Protein AF-A0A4Y2PT77-F1 (afdb_monomer_lite)

InterPro domains:
  IPR005312 Domain of unknown function DUF1759 [PF03564] (109-222)

Radius of gyration: 30.15 Å; chains: 1; bounding box: 64×57×82 Å

Structure (mmCIF, N/CA/C/O backbone):
data_AF-A0A4Y2PT77-F1
#
_entry.id   AF-A0A4Y2PT77-F1
#
loop_
_atom_site.group_PDB
_atom_site.id
_atom_site.type_symbol
_atom_site.label_atom_id
_atom_site.label_alt_id
_atom_site.label_comp_id
_atom_site.label_asym_id
_atom_site.label_entity_id
_atom_site.label_seq_id
_atom_site.pdbx_PDB_ins_code
_atom_site.Cartn_x
_atom_site.Cartn_y
_atom_site.Cartn_z
_atom_site.occupancy
_atom_site.B_iso_or_equiv
_atom_site.auth_seq_id
_atom_site.auth_comp_id
_atom_site.auth_asym_id
_atom_site.auth_atom_id
_atom_site.pdbx_PDB_model_num
ATOM 1 N N . MET A 1 1 ? 42.958 31.533 -15.254 1.00 40.47 1 MET A N 1
ATOM 2 C CA . MET A 1 1 ? 42.148 32.669 -15.756 1.00 40.47 1 MET A CA 1
ATOM 3 C C . MET A 1 1 ? 40.631 32.401 -15.734 1.00 40.47 1 MET A C 1
ATOM 5 O O . MET A 1 1 ? 39.887 33.263 -16.164 1.00 40.47 1 MET A O 1
ATOM 9 N N . LEU A 1 2 ? 40.158 31.254 -15.214 1.00 37.97 2 LEU A N 1
ATOM 10 C CA . LEU A 1 2 ? 38.723 30.945 -15.053 1.00 37.97 2 LEU A CA 1
ATOM 11 C C . LEU A 1 2 ? 38.211 31.204 -13.622 1.00 37.97 2 LEU A C 1
ATOM 13 O O . LEU A 1 2 ? 37.055 31.555 -13.440 1.00 37.97 2 LEU A O 1
ATOM 17 N N . GLU A 1 3 ? 39.080 31.120 -12.609 1.00 43.88 3 GLU A N 1
ATOM 18 C CA . GLU A 1 3 ? 38.699 31.380 -11.208 1.00 43.88 3 GLU A CA 1
ATOM 19 C C . GLU A 1 3 ? 38.489 32.867 -10.884 1.00 43.88 3 GLU A C 1
ATOM 21 O O . GLU A 1 3 ? 37.780 33.197 -9.941 1.00 43.88 3 GLU A O 1
ATOM 26 N N . VAL A 1 4 ? 39.072 33.775 -11.674 1.00 43.31 4 VAL A N 1
ATOM 27 C CA . VAL A 1 4 ? 38.961 35.229 -11.450 1.00 43.31 4 VAL A CA 1
ATOM 28 C C . VAL A 1 4 ? 37.619 35.779 -11.954 1.00 43.31 4 VAL A C 1
ATOM 30 O O . VAL A 1 4 ? 37.117 36.751 -11.403 1.00 43.31 4 VAL A O 1
ATOM 33 N N . PHE A 1 5 ? 36.989 35.116 -12.930 1.00 44.59 5 PHE A N 1
ATOM 34 C CA . PHE A 1 5 ? 35.703 35.542 -13.496 1.00 44.59 5 PHE A CA 1
ATOM 35 C C . PHE A 1 5 ? 34.491 35.207 -12.615 1.00 44.59 5 PHE A C 1
ATOM 37 O O . PHE A 1 5 ? 33.439 35.814 -12.768 1.00 44.59 5 PHE A O 1
ATOM 44 N N . LEU A 1 6 ? 34.644 34.296 -11.648 1.00 46.75 6 LEU A N 1
ATOM 45 C CA . LEU A 1 6 ? 33.607 33.947 -10.666 1.00 46.75 6 LEU A CA 1
ATOM 46 C C . LEU A 1 6 ? 33.436 34.997 -9.552 1.00 46.75 6 LEU A C 1
ATOM 48 O O . LEU A 1 6 ? 32.625 34.794 -8.652 1.00 46.75 6 LEU A O 1
ATOM 52 N N . LYS A 1 7 ? 34.215 36.087 -9.577 1.00 46.41 7 LYS A N 1
ATOM 53 C CA . LYS A 1 7 ? 34.248 37.101 -8.510 1.00 46.41 7 LYS A CA 1
ATOM 54 C C . LYS A 1 7 ? 33.757 38.486 -8.923 1.00 46.41 7 LYS A C 1
ATOM 56 O O . LYS A 1 7 ? 33.670 39.368 -8.077 1.00 46.41 7 LYS A O 1
ATOM 61 N N . THR A 1 8 ? 33.447 38.680 -10.195 1.00 37.72 8 THR A N 1
ATOM 62 C CA . THR A 1 8 ? 32.824 39.905 -10.693 1.00 37.72 8 THR A CA 1
ATOM 63 C C . THR A 1 8 ? 31.325 39.683 -10.756 1.00 37.72 8 THR A C 1
ATOM 65 O O . THR A 1 8 ? 30.837 38.996 -11.649 1.00 37.72 8 THR A O 1
ATOM 68 N N . GLU A 1 9 ? 30.622 40.248 -9.774 1.00 48.28 9 GLU A N 1
ATOM 69 C CA . GLU A 1 9 ? 29.193 40.556 -9.841 1.00 48.28 9 GLU A CA 1
ATOM 70 C C . GLU A 1 9 ? 28.954 41.451 -11.059 1.00 48.28 9 GLU A C 1
ATOM 72 O O . GLU A 1 9 ? 29.022 42.676 -10.990 1.00 48.28 9 GLU A O 1
ATOM 77 N N . VAL A 1 10 ? 28.746 40.822 -12.207 1.00 44.34 10 VAL A N 1
ATOM 78 C CA . VAL A 1 10 ? 28.088 41.450 -13.341 1.00 44.34 10 VAL A CA 1
ATOM 79 C C . VAL A 1 10 ? 26.852 40.609 -13.581 1.00 44.34 10 VAL A C 1
ATOM 81 O O . VAL A 1 10 ? 26.922 39.463 -14.031 1.00 44.34 10 VAL A O 1
ATOM 84 N N . ASP A 1 11 ? 25.737 41.185 -13.159 1.00 54.16 11 ASP A N 1
ATOM 85 C CA . ASP A 1 11 ? 24.371 40.727 -13.360 1.00 54.16 11 ASP A CA 1
ATOM 86 C C . ASP A 1 11 ? 23.992 40.837 -14.844 1.00 54.16 11 ASP A C 1
ATOM 88 O O . ASP A 1 11 ? 23.080 41.556 -15.225 1.00 54.16 11 ASP A O 1
ATOM 92 N N . ASP A 1 12 ? 24.739 40.164 -15.717 1.00 55.91 12 ASP A N 1
ATOM 93 C CA . ASP A 1 12 ? 24.397 40.073 -17.131 1.00 55.91 12 ASP A CA 1
ATOM 94 C C . ASP A 1 12 ? 23.718 38.726 -17.359 1.00 55.91 12 ASP A C 1
ATOM 96 O O . ASP A 1 12 ? 24.289 37.793 -17.929 1.00 55.91 12 ASP A O 1
ATOM 100 N N . SER A 1 13 ? 22.465 38.624 -16.907 1.00 57.03 13 SER A N 1
ATOM 101 C CA . SER A 1 13 ? 21.525 37.574 -17.330 1.00 57.03 13 SER A CA 1
ATOM 102 C C . SER A 1 13 ? 21.590 37.368 -18.856 1.00 57.03 13 SER A C 1
ATOM 104 O O . SER A 1 13 ? 21.635 36.236 -19.342 1.00 57.03 13 SER A O 1
ATOM 106 N N . ASP A 1 14 ? 21.778 38.461 -19.603 1.00 56.59 14 ASP A N 1
ATOM 107 C CA . ASP A 1 14 ? 21.983 38.484 -21.053 1.00 56.59 14 ASP A CA 1
ATOM 108 C C . ASP A 1 14 ? 23.256 37.751 -21.524 1.00 56.59 14 ASP A C 1
ATOM 110 O O . ASP A 1 14 ? 23.241 37.087 -22.565 1.00 56.59 14 ASP A O 1
ATOM 114 N N . LEU A 1 15 ? 24.353 37.790 -20.758 1.00 65.69 15 LEU A N 1
ATOM 115 C CA . LEU A 1 15 ? 25.583 37.051 -21.066 1.00 65.69 15 LEU A CA 1
ATOM 116 C C . LEU A 1 15 ? 25.378 35.542 -20.865 1.00 65.69 15 LEU A C 1
ATOM 118 O O . LEU A 1 15 ? 25.821 34.739 -21.689 1.00 65.69 15 LEU A O 1
ATOM 122 N N . TYR A 1 16 ? 24.650 35.142 -19.818 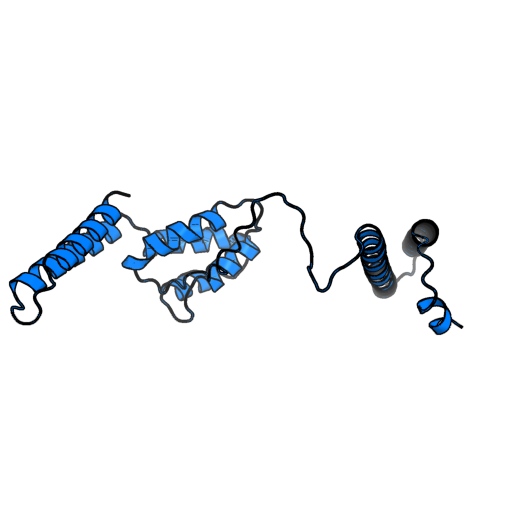1.00 66.50 16 TYR A N 1
ATOM 123 C CA . TYR A 1 16 ? 24.311 33.737 -19.562 1.00 66.50 16 TYR A CA 1
ATOM 124 C C . TYR A 1 16 ? 23.325 33.176 -20.594 1.00 66.50 16 TYR A C 1
ATOM 126 O O . TYR A 1 16 ? 23.499 32.046 -21.057 1.00 66.50 16 TYR A O 1
ATOM 134 N N . VAL A 1 17 ? 22.338 33.971 -21.012 1.00 67.00 17 VAL A N 1
ATOM 135 C CA . VAL A 1 17 ? 21.409 33.624 -22.099 1.00 67.00 17 VAL A CA 1
ATOM 136 C C . VAL A 1 17 ? 22.152 33.505 -23.434 1.00 67.00 17 VAL A C 1
ATOM 138 O O . VAL A 1 17 ? 21.938 32.543 -24.176 1.00 67.00 17 VAL A O 1
ATOM 141 N N . SER A 1 18 ? 23.090 34.414 -23.719 1.00 70.19 18 SER A N 1
ATOM 142 C CA . SER A 1 18 ? 23.955 34.341 -24.903 1.00 70.19 18 SER A CA 1
ATOM 143 C C . SER A 1 18 ? 24.813 33.070 -24.909 1.00 70.19 18 SER A C 1
ATOM 145 O O . SER A 1 18 ? 24.862 32.350 -25.910 1.00 70.19 18 SER A O 1
ATOM 147 N N . HIS A 1 19 ? 25.415 32.711 -23.770 1.00 73.00 19 HIS A N 1
ATOM 148 C CA . HIS A 1 19 ? 26.175 31.468 -23.638 1.00 73.00 19 HIS A CA 1
ATOM 149 C C . HIS A 1 19 ? 25.303 30.210 -23.766 1.00 73.00 19 HIS A C 1
ATOM 151 O O . HIS A 1 19 ? 25.759 29.237 -24.368 1.00 73.00 19 HIS A O 1
ATOM 157 N N . LEU A 1 20 ? 24.054 30.212 -23.281 1.00 72.88 20 LEU A N 1
ATOM 158 C CA . LEU A 1 20 ? 23.113 29.106 -23.519 1.00 72.88 20 LEU A CA 1
ATOM 159 C C . LEU A 1 20 ? 22.759 28.960 -24.996 1.00 72.88 20 LEU A C 1
ATOM 161 O O . LEU A 1 20 ? 22.728 27.842 -25.511 1.00 72.88 20 LEU A O 1
ATOM 165 N N . SER A 1 21 ? 22.521 30.074 -25.683 1.00 73.50 21 SER A N 1
ATOM 166 C CA . SER A 1 21 ? 22.247 30.077 -27.120 1.00 73.50 21 SER A CA 1
ATOM 167 C C . SER A 1 21 ? 23.432 29.500 -27.907 1.00 73.50 21 SER A C 1
ATOM 169 O O . SER A 1 21 ? 23.272 28.585 -28.712 1.00 73.50 21 SER A O 1
ATOM 171 N N . GLN A 1 22 ? 24.660 29.909 -27.578 1.00 76.56 22 GLN A N 1
ATOM 172 C CA . GLN A 1 22 ? 25.866 29.347 -28.196 1.00 76.56 22 GLN A CA 1
ATOM 173 C C . GLN A 1 22 ? 26.068 27.861 -27.863 1.00 76.56 22 GLN A C 1
ATOM 175 O O . GLN A 1 22 ? 26.462 27.081 -28.729 1.00 76.56 22 GLN A O 1
ATOM 180 N N . LEU A 1 23 ? 25.807 27.447 -26.621 1.00 76.56 23 LEU A N 1
ATOM 181 C CA . LEU A 1 23 ? 25.980 26.060 -26.186 1.00 76.56 23 LEU A CA 1
ATOM 182 C C . LEU A 1 23 ? 24.954 25.128 -26.849 1.00 76.56 23 LEU A C 1
ATOM 184 O O . LEU A 1 23 ? 25.311 24.036 -27.286 1.00 76.56 23 LEU A O 1
ATOM 188 N N . THR A 1 24 ? 23.704 25.571 -26.980 1.00 77.50 24 THR A N 1
ATOM 189 C CA . THR A 1 24 ? 22.642 24.834 -27.686 1.00 77.50 24 THR A CA 1
ATOM 190 C C . THR A 1 24 ? 22.907 24.758 -29.191 1.00 77.50 24 THR A C 1
ATOM 192 O O . THR A 1 24 ? 22.754 23.692 -29.790 1.00 77.50 24 THR A O 1
ATOM 195 N N . GLU A 1 25 ? 23.411 25.827 -29.811 1.00 84.81 25 GLU A N 1
ATOM 196 C CA . GLU A 1 25 ? 23.825 25.810 -31.219 1.00 84.81 25 GLU A CA 1
ATOM 197 C C . GLU A 1 25 ? 25.018 24.863 -31.464 1.00 84.81 25 GLU A C 1
ATOM 199 O O . GLU A 1 25 ? 25.087 24.164 -32.474 1.00 84.81 25 GLU A O 1
ATOM 204 N N . LYS A 1 26 ? 25.978 24.795 -30.535 1.00 81.56 26 LYS A N 1
ATOM 205 C CA . LYS A 1 26 ? 27.096 23.841 -30.625 1.00 81.56 26 LYS A CA 1
ATOM 206 C C . LYS A 1 26 ? 26.631 22.401 -30.406 1.00 81.56 26 LYS A C 1
ATOM 208 O O . LYS A 1 26 ? 27.102 21.517 -31.113 1.00 81.56 26 LYS A O 1
ATOM 213 N N . TYR A 1 27 ? 25.692 22.174 -29.489 1.00 80.81 27 TYR A N 1
ATOM 214 C CA . TYR A 1 27 ? 25.126 20.851 -29.225 1.00 80.81 27 TYR A CA 1
ATOM 215 C C . TYR A 1 27 ? 24.333 20.306 -30.414 1.00 80.81 27 TYR A C 1
ATOM 217 O O . TYR A 1 27 ? 24.548 19.171 -30.817 1.00 80.81 27 TYR A O 1
ATOM 225 N N . THR A 1 28 ? 23.499 21.132 -31.049 1.00 80.38 28 THR A N 1
ATOM 226 C CA . THR A 1 28 ? 22.760 20.735 -32.263 1.00 80.38 28 THR A CA 1
ATOM 227 C C . THR A 1 28 ? 23.694 20.380 -33.423 1.00 80.38 28 THR A C 1
ATOM 229 O O . THR A 1 28 ? 23.440 19.419 -34.145 1.00 80.38 28 THR A O 1
ATOM 232 N N . LYS A 1 29 ? 24.824 21.088 -33.572 1.00 84.75 29 LYS A N 1
ATOM 233 C CA . LYS A 1 29 ? 25.872 20.722 -34.542 1.00 84.75 29 LYS A CA 1
ATOM 234 C C . LYS A 1 29 ? 26.529 19.380 -34.209 1.00 84.75 29 LYS A C 1
ATOM 236 O O . LYS A 1 29 ? 26.795 18.608 -35.122 1.00 84.75 29 LYS A O 1
ATOM 241 N N . ILE A 1 30 ? 26.777 19.098 -32.930 1.00 82.69 30 ILE A N 1
ATOM 242 C CA . ILE A 1 30 ? 27.329 17.811 -32.481 1.00 82.69 30 ILE A CA 1
ATOM 243 C C . ILE A 1 30 ? 26.320 16.677 -32.706 1.00 82.69 30 ILE A C 1
ATOM 245 O O . ILE A 1 30 ? 26.707 15.649 -33.242 1.00 82.69 30 ILE A O 1
ATOM 249 N N . GLN A 1 31 ? 25.032 16.876 -32.402 1.00 79.25 31 GLN A N 1
ATOM 250 C CA . GLN A 1 31 ? 23.983 15.892 -32.702 1.00 79.25 31 GLN A CA 1
ATOM 251 C C . GLN A 1 31 ? 23.898 15.596 -34.201 1.00 79.25 31 GLN A C 1
ATOM 253 O O . GLN A 1 31 ? 23.846 14.438 -34.597 1.00 79.25 31 GLN A O 1
ATOM 258 N N . HIS A 1 32 ? 23.970 16.629 -35.045 1.00 86.19 32 HIS A N 1
ATOM 259 C CA . HIS A 1 32 ? 23.970 16.439 -36.492 1.00 86.19 32 HIS A CA 1
ATOM 260 C C . HIS A 1 32 ? 25.180 15.629 -36.983 1.00 86.19 32 HIS A C 1
ATOM 262 O O . HIS A 1 32 ? 25.022 14.739 -37.816 1.00 86.19 32 HIS A O 1
ATOM 268 N N . LEU A 1 33 ? 26.373 15.908 -36.447 1.00 83.69 33 LEU A N 1
ATOM 269 C CA . LEU A 1 33 ? 27.581 15.142 -36.759 1.00 83.69 33 LEU A CA 1
ATOM 270 C C . LEU A 1 33 ? 27.482 13.698 -36.254 1.00 83.69 33 LEU A C 1
ATOM 272 O O . LEU A 1 33 ? 27.883 12.795 -36.978 1.00 83.69 33 LEU A O 1
ATOM 276 N N . ASN A 1 34 ? 26.910 13.460 -35.071 1.00 80.75 34 ASN A N 1
ATOM 277 C CA . ASN A 1 34 ? 26.695 12.110 -34.544 1.00 80.75 34 ASN A CA 1
ATOM 278 C C . ASN A 1 34 ? 25.700 11.319 -35.406 1.00 80.75 34 ASN A C 1
ATOM 280 O O . ASN A 1 34 ? 25.962 10.163 -35.724 1.00 80.75 34 ASN A O 1
ATOM 284 N N . ASP A 1 35 ? 24.613 11.943 -35.869 1.00 81.50 35 ASP A N 1
ATOM 285 C CA . ASP A 1 35 ? 23.667 11.324 -36.808 1.00 81.50 35 ASP A CA 1
ATOM 286 C C . ASP A 1 35 ? 24.324 10.999 -38.158 1.00 81.50 35 ASP A C 1
ATOM 288 O O . ASP A 1 35 ? 24.015 9.984 -38.789 1.00 81.50 35 ASP A O 1
ATOM 292 N N . GLU A 1 36 ? 25.226 11.862 -38.630 1.00 83.81 36 GLU A N 1
ATOM 293 C CA . GLU A 1 36 ? 25.992 11.644 -39.857 1.00 83.81 36 GLU A CA 1
ATOM 294 C C . GLU A 1 36 ? 27.017 10.511 -39.684 1.00 83.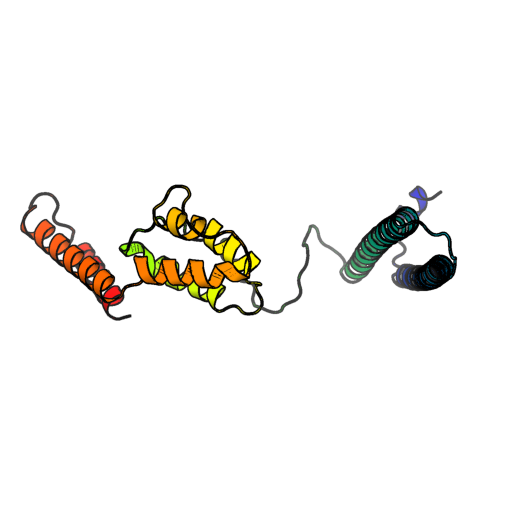81 36 GLU A C 1
ATOM 296 O O . GLU A 1 36 ? 27.108 9.630 -40.540 1.00 83.81 36 GLU A O 1
ATOM 301 N N . ILE A 1 37 ? 27.715 10.464 -38.546 1.00 80.88 37 ILE A N 1
ATOM 302 C CA . ILE A 1 37 ? 28.631 9.381 -38.165 1.00 80.88 37 ILE A CA 1
ATOM 303 C C . ILE A 1 37 ? 27.871 8.053 -38.064 1.00 80.88 37 ILE A C 1
ATOM 305 O O . ILE A 1 37 ? 28.306 7.063 -38.652 1.00 80.88 37 ILE A O 1
ATOM 309 N N . LEU A 1 38 ? 26.696 8.031 -37.430 1.00 76.31 38 LEU A N 1
ATOM 310 C CA . LEU A 1 38 ? 25.853 6.839 -37.313 1.00 76.31 38 LEU A CA 1
ATOM 311 C C . LEU A 1 38 ? 25.407 6.324 -38.693 1.00 76.31 38 LEU A C 1
ATOM 313 O O . LEU A 1 38 ? 25.479 5.124 -38.964 1.00 76.31 38 LEU A O 1
ATOM 317 N N . LYS A 1 39 ? 25.011 7.223 -39.605 1.00 79.31 39 LYS A N 1
ATOM 318 C CA . LYS A 1 39 ? 24.659 6.871 -40.995 1.00 79.31 39 LYS A CA 1
ATOM 319 C C . LYS A 1 39 ? 25.858 6.338 -41.781 1.00 79.31 39 LYS A C 1
ATOM 321 O O . LYS A 1 39 ? 25.711 5.387 -42.548 1.00 79.31 39 LYS A O 1
ATOM 326 N N . LEU A 1 40 ? 27.045 6.915 -41.587 1.00 78.44 40 LEU A N 1
ATOM 327 C CA . LEU A 1 40 ? 28.284 6.452 -42.221 1.00 78.44 40 LEU A CA 1
ATOM 328 C C . LEU A 1 40 ? 28.742 5.088 -41.683 1.00 78.44 40 LEU A C 1
ATOM 330 O O . LEU A 1 40 ? 29.281 4.289 -42.449 1.00 78.44 40 LEU A O 1
ATOM 334 N N . ILE A 1 41 ? 28.499 4.804 -40.400 1.00 69.25 41 ILE A N 1
ATOM 335 C CA . ILE A 1 41 ? 28.751 3.503 -39.764 1.00 69.25 41 ILE A CA 1
ATOM 336 C C . ILE A 1 41 ? 27.777 2.447 -40.306 1.00 69.25 41 ILE A C 1
ATOM 338 O O . ILE A 1 41 ? 28.203 1.361 -40.689 1.00 69.25 41 ILE A O 1
ATOM 342 N N . GLN A 1 42 ? 26.488 2.775 -40.434 1.00 64.94 42 GLN A N 1
ATOM 343 C CA . GLN A 1 42 ? 25.476 1.872 -41.003 1.00 64.94 42 GLN A CA 1
ATOM 344 C C . GLN A 1 42 ? 25.688 1.585 -42.500 1.00 64.94 42 GLN A C 1
ATOM 346 O O . GLN A 1 42 ? 25.319 0.517 -42.981 1.00 64.94 42 GLN A O 1
ATOM 351 N N . GLY A 1 43 ? 26.296 2.514 -43.245 1.00 65.88 43 GLY A N 1
ATOM 352 C CA . GLY A 1 43 ? 26.586 2.358 -44.674 1.00 65.88 43 GLY A CA 1
ATOM 353 C C . GLY A 1 43 ? 27.860 1.568 -45.007 1.00 65.88 43 GLY A C 1
ATOM 354 O O . GLY A 1 43 ? 28.133 1.336 -46.186 1.00 65.88 43 GLY A O 1
ATOM 355 N N . LYS A 1 44 ? 28.669 1.174 -44.013 1.00 65.94 44 LYS A N 1
ATOM 356 C CA . LYS A 1 44 ? 29.970 0.521 -44.225 1.00 65.94 44 LYS A CA 1
ATOM 357 C C . LYS A 1 44 ? 29.877 -0.977 -43.921 1.00 65.94 44 LYS A C 1
ATOM 359 O O . LYS A 1 44 ? 29.629 -1.380 -42.793 1.00 65.94 44 LYS A O 1
ATOM 364 N N . ASP A 1 45 ? 30.168 -1.807 -44.923 1.00 57.34 45 ASP A N 1
ATOM 365 C CA . ASP A 1 45 ? 29.974 -3.276 -44.956 1.00 57.34 45 ASP A CA 1
ATOM 366 C C . ASP A 1 45 ? 30.853 -4.099 -43.967 1.00 57.34 45 ASP A C 1
ATOM 368 O O . ASP A 1 45 ? 31.028 -5.305 -44.115 1.00 57.34 45 ASP A O 1
ATOM 372 N N . ARG A 1 46 ? 31.481 -3.457 -42.965 1.00 59.16 46 ARG A N 1
ATOM 373 C CA . ARG A 1 46 ? 32.381 -4.081 -41.970 1.00 59.16 46 ARG A CA 1
ATOM 374 C C . ARG A 1 46 ? 32.328 -3.422 -40.579 1.00 59.16 46 ARG A C 1
ATOM 376 O O . ARG A 1 46 ? 33.365 -3.301 -39.929 1.00 59.16 46 ARG A O 1
ATOM 383 N N . CYS A 1 47 ? 31.170 -2.970 -40.113 1.00 61.91 47 CYS A N 1
ATOM 384 C CA . CYS A 1 47 ? 31.036 -2.475 -38.737 1.00 61.91 47 CYS A CA 1
ATOM 385 C C . CYS A 1 47 ? 30.628 -3.615 -37.795 1.00 61.91 47 CYS A C 1
ATOM 387 O O . CYS A 1 47 ? 29.643 -4.306 -38.049 1.00 61.91 47 CYS A O 1
ATOM 389 N N . THR A 1 48 ? 31.405 -3.850 -36.729 1.00 67.38 48 THR A N 1
ATOM 390 C CA . THR A 1 48 ? 31.020 -4.833 -35.707 1.00 67.38 48 THR A CA 1
ATOM 391 C C . THR A 1 48 ? 30.018 -4.210 -34.740 1.00 67.38 48 THR A C 1
ATOM 393 O O . THR A 1 48 ? 30.074 -3.013 -34.473 1.00 67.38 48 THR A O 1
ATOM 396 N N . GLU A 1 49 ? 29.109 -5.014 -34.186 1.00 64.44 49 GLU A N 1
ATOM 397 C CA . GLU A 1 49 ? 28.104 -4.576 -33.198 1.00 64.44 49 GLU A CA 1
ATOM 398 C C . GLU A 1 49 ? 28.739 -3.802 -32.027 1.00 64.44 49 GLU A C 1
ATOM 400 O O . GLU A 1 49 ? 28.198 -2.811 -31.548 1.00 64.44 49 GLU A O 1
ATOM 405 N N . ARG A 1 50 ? 29.968 -4.173 -31.654 1.00 67.62 50 ARG A N 1
ATOM 406 C CA . ARG A 1 50 ? 30.769 -3.493 -30.632 1.00 67.62 50 ARG A CA 1
ATOM 407 C C . ARG A 1 50 ? 31.169 -2.060 -31.003 1.00 67.62 50 ARG A C 1
ATOM 409 O O . ARG A 1 50 ? 31.255 -1.219 -30.116 1.00 67.62 50 ARG A O 1
ATOM 416 N N . ASP A 1 51 ? 31.418 -1.774 -32.279 1.00 66.69 51 ASP A N 1
ATOM 417 C CA . ASP A 1 51 ? 31.797 -0.429 -32.732 1.00 66.69 51 ASP A CA 1
ATOM 418 C C . ASP A 1 51 ? 30.596 0.527 -32.681 1.00 66.69 51 ASP A C 1
ATOM 420 O O . ASP A 1 51 ? 30.751 1.695 -32.340 1.00 66.69 51 ASP A O 1
ATOM 424 N N . ILE A 1 52 ? 29.391 0.007 -32.942 1.00 69.19 52 ILE A N 1
ATOM 425 C CA . ILE A 1 52 ? 28.130 0.749 -32.818 1.00 69.19 52 ILE A CA 1
ATOM 426 C C . ILE A 1 52 ? 27.826 1.029 -31.341 1.00 69.19 52 ILE A C 1
ATOM 428 O O . ILE A 1 52 ? 27.528 2.166 -30.987 1.00 69.19 52 ILE A O 1
ATOM 432 N N . CYS A 1 53 ? 27.962 0.026 -30.467 1.00 73.88 53 CYS A N 1
ATOM 433 C CA . CYS A 1 53 ? 27.727 0.203 -29.032 1.00 73.88 53 CYS A CA 1
ATOM 434 C C . CYS A 1 53 ? 28.683 1.224 -28.396 1.00 73.88 53 CYS A C 1
ATOM 436 O O . CYS A 1 53 ? 28.236 2.061 -27.620 1.00 73.88 53 CYS A O 1
ATOM 438 N N . ASN A 1 54 ? 29.972 1.209 -28.756 1.00 76.50 54 ASN A N 1
ATOM 439 C CA . ASN A 1 54 ? 30.945 2.177 -28.232 1.00 76.50 54 ASN A CA 1
ATOM 440 C C . ASN A 1 54 ? 30.631 3.624 -28.663 1.00 76.50 54 ASN A C 1
ATOM 442 O O . ASN A 1 54 ? 30.866 4.560 -27.897 1.00 76.50 54 ASN A O 1
ATOM 446 N N . GLU A 1 55 ? 30.110 3.818 -29.878 1.00 72.38 55 GLU A N 1
ATOM 447 C CA . GLU A 1 55 ? 29.714 5.137 -30.393 1.00 72.38 55 GLU A CA 1
ATOM 448 C C . GLU A 1 55 ? 28.436 5.653 -29.708 1.00 72.38 55 GLU A C 1
ATOM 450 O O . GLU A 1 55 ? 28.350 6.832 -29.352 1.00 72.38 55 GLU A O 1
ATOM 455 N N . ILE A 1 56 ? 27.468 4.762 -29.458 1.00 74.00 56 ILE A N 1
ATOM 456 C CA . ILE A 1 56 ? 26.242 5.072 -28.706 1.00 74.00 56 ILE A CA 1
ATOM 457 C C . ILE A 1 56 ? 26.588 5.451 -27.261 1.00 74.00 56 ILE A C 1
ATOM 459 O O . ILE A 1 56 ? 26.193 6.518 -26.801 1.00 74.00 56 ILE A O 1
ATOM 463 N N . GLU A 1 57 ? 27.400 4.645 -26.575 1.00 79.38 57 GLU A N 1
ATOM 464 C CA . GLU A 1 57 ? 27.802 4.891 -25.183 1.00 79.38 57 GLU A CA 1
ATOM 465 C C . GLU A 1 57 ? 28.622 6.189 -25.044 1.00 79.38 57 GLU A C 1
ATOM 467 O O . GLU A 1 57 ? 28.469 6.956 -24.088 1.00 79.38 57 GLU A O 1
ATOM 472 N N . SER A 1 58 ? 29.458 6.493 -26.044 1.00 76.31 58 SER A N 1
ATOM 473 C CA . SER A 1 58 ? 30.162 7.776 -26.116 1.00 76.31 58 SER A CA 1
ATOM 474 C C . SER A 1 58 ? 29.183 8.940 -26.292 1.00 76.31 58 SER A C 1
ATOM 476 O O . SER A 1 58 ? 29.308 9.946 -25.594 1.00 76.31 58 SER A O 1
ATOM 478 N N . THR A 1 59 ? 28.186 8.798 -27.171 1.00 74.81 59 THR A N 1
ATOM 479 C CA . THR A 1 59 ? 27.146 9.811 -27.418 1.00 74.81 59 THR A CA 1
ATOM 480 C C . THR A 1 59 ? 26.327 10.101 -26.160 1.00 74.81 59 THR A C 1
ATOM 482 O O . THR A 1 59 ? 26.221 11.266 -25.766 1.00 74.81 59 THR A O 1
ATOM 485 N N . GLU A 1 60 ? 25.850 9.063 -25.472 1.00 77.00 60 GLU A N 1
ATOM 486 C CA . GLU A 1 60 ? 25.094 9.182 -24.218 1.00 77.00 60 GLU A CA 1
ATOM 487 C C . GLU A 1 60 ? 25.921 9.884 -23.125 1.00 77.00 60 GLU A C 1
ATOM 489 O O . GLU A 1 60 ? 25.440 10.800 -22.458 1.00 77.00 60 GLU A O 1
ATOM 494 N N . SER A 1 61 ? 27.221 9.572 -23.008 1.00 75.81 61 SER A N 1
ATOM 495 C CA . SER A 1 61 ? 28.097 10.209 -22.011 1.00 75.81 61 SER A CA 1
ATOM 496 C C . SER A 1 61 ? 28.247 11.726 -22.189 1.00 75.81 61 SER A C 1
ATOM 498 O O . SER A 1 61 ? 28.465 12.453 -21.208 1.00 75.81 61 SER A O 1
ATOM 500 N N . TYR A 1 62 ? 28.212 12.231 -23.426 1.00 75.44 62 TYR A N 1
ATOM 501 C CA . TYR A 1 62 ? 28.291 13.672 -23.691 1.00 75.44 62 TYR A CA 1
ATOM 502 C C . TYR A 1 62 ? 26.918 14.351 -23.616 1.00 75.44 62 TYR A C 1
ATOM 504 O O . TYR A 1 62 ? 26.851 15.500 -23.171 1.00 75.44 62 TYR A O 1
ATOM 512 N N . GLU A 1 63 ? 25.842 13.647 -23.970 1.00 78.31 63 GLU A N 1
ATOM 513 C CA . GLU A 1 63 ? 24.455 14.096 -23.808 1.00 78.31 63 GLU A CA 1
ATOM 514 C C . GLU A 1 63 ? 24.102 14.308 -22.329 1.00 78.31 63 GLU A C 1
ATOM 516 O O . GLU A 1 63 ? 23.657 15.396 -21.953 1.00 78.31 63 GLU A O 1
ATOM 521 N N . ASP A 1 64 ? 24.453 13.360 -21.459 1.00 79.75 64 ASP A N 1
ATOM 522 C CA . ASP A 1 64 ? 24.262 13.480 -20.009 1.00 79.75 64 ASP A CA 1
ATOM 523 C C . ASP A 1 64 ? 24.986 14.700 -19.428 1.00 79.75 64 ASP A C 1
ATOM 525 O O . ASP A 1 64 ? 24.444 15.454 -18.611 1.00 79.75 64 ASP A O 1
ATOM 529 N N . LYS A 1 65 ? 26.224 14.945 -19.876 1.00 77.31 65 LYS A N 1
ATOM 530 C CA . LYS A 1 65 ? 27.002 16.122 -19.461 1.00 77.31 65 LYS A CA 1
ATOM 531 C C . LYS A 1 65 ? 26.345 17.407 -19.956 1.00 77.31 65 LYS A C 1
ATOM 533 O O . LYS A 1 65 ? 26.298 18.382 -19.206 1.00 77.31 65 LYS A O 1
ATOM 538 N N . PHE A 1 66 ? 25.839 17.432 -21.187 1.00 77.88 66 PHE A N 1
ATOM 539 C CA . PHE A 1 66 ? 25.153 18.600 -21.733 1.00 77.88 66 PHE A CA 1
ATOM 540 C C . PHE A 1 66 ? 23.866 18.911 -20.964 1.00 77.88 66 PHE A C 1
ATOM 542 O O . PHE A 1 66 ? 23.683 20.056 -20.549 1.00 77.88 66 PHE A O 1
ATOM 549 N N . ILE A 1 67 ? 23.025 17.907 -20.698 1.00 77.31 67 ILE A N 1
ATOM 550 C CA . ILE A 1 67 ? 21.795 18.057 -19.910 1.00 77.31 67 ILE A CA 1
ATOM 551 C C . ILE A 1 67 ? 22.134 18.567 -18.507 1.00 77.31 67 ILE A C 1
ATOM 553 O O . ILE A 1 67 ? 21.576 19.570 -18.062 1.00 77.31 67 ILE A O 1
ATOM 557 N N . PHE A 1 68 ? 23.127 17.963 -17.848 1.00 78.38 68 PHE A N 1
ATOM 558 C CA . PHE A 1 68 ? 23.587 18.397 -16.531 1.00 78.38 68 PHE A CA 1
ATOM 559 C C . PHE A 1 68 ? 23.986 19.879 -16.505 1.00 78.38 68 PHE A C 1
ATOM 561 O O . PHE A 1 68 ? 23.566 20.632 -15.618 1.00 78.38 68 PHE A O 1
ATOM 568 N N . TRP A 1 69 ? 24.796 20.320 -17.471 1.00 71.06 69 TRP A N 1
ATOM 569 C CA . TRP A 1 69 ? 25.248 21.708 -17.530 1.00 71.06 69 TRP A CA 1
ATOM 570 C C . TRP A 1 69 ? 24.132 22.669 -17.941 1.00 71.06 69 TRP A C 1
ATOM 572 O O . TRP A 1 69 ? 24.036 23.737 -17.337 1.00 71.06 69 TRP A O 1
ATOM 582 N N . LYS A 1 70 ? 23.252 22.284 -18.873 1.00 76.56 70 LYS A N 1
ATOM 583 C CA . LYS A 1 70 ? 22.079 23.065 -19.289 1.00 76.56 70 LYS A CA 1
ATOM 584 C C . LYS A 1 70 ? 21.132 23.313 -18.113 1.00 76.56 70 LYS A C 1
ATOM 586 O O . LYS A 1 70 ? 20.877 24.468 -17.784 1.00 76.56 70 LYS A O 1
ATOM 591 N N . THR A 1 71 ? 20.727 22.265 -17.394 1.00 75.06 71 THR A N 1
ATOM 592 C CA . THR A 1 71 ? 19.861 22.378 -16.207 1.00 75.06 71 THR A CA 1
ATOM 593 C C . THR A 1 71 ? 20.522 23.197 -15.098 1.00 75.06 71 THR A C 1
ATOM 595 O O . THR A 1 71 ? 19.876 23.996 -14.416 1.00 75.06 71 THR A O 1
ATOM 598 N N . LYS A 1 72 ? 21.839 23.041 -14.902 1.00 74.88 72 LYS A N 1
ATOM 599 C CA . LYS A 1 72 ? 22.584 23.834 -13.918 1.00 74.88 72 LYS A CA 1
ATOM 600 C C . LYS A 1 72 ? 22.598 25.322 -14.277 1.00 74.88 72 LYS A C 1
ATOM 602 O O . LYS A 1 72 ? 22.489 26.131 -13.358 1.00 74.88 72 LYS A O 1
ATOM 607 N N . LEU A 1 73 ? 22.704 25.671 -15.561 1.00 67.12 73 LEU A N 1
ATOM 608 C CA . LEU A 1 73 ? 22.728 27.056 -16.041 1.00 67.12 73 LEU A CA 1
ATOM 609 C C . LEU A 1 73 ? 21.333 27.696 -16.057 1.00 67.12 73 LEU A C 1
ATOM 611 O O . LEU A 1 73 ? 21.185 28.817 -15.581 1.00 67.12 73 LEU A O 1
ATOM 615 N N . GLU A 1 74 ? 20.302 26.967 -16.487 1.00 72.88 74 GLU A N 1
ATOM 616 C CA . GLU A 1 74 ? 18.895 27.401 -16.421 1.00 72.88 74 GLU A CA 1
ATOM 617 C C . GLU A 1 74 ? 18.467 27.691 -14.973 1.00 72.88 74 GLU A C 1
ATOM 619 O O . GLU A 1 74 ? 17.798 28.688 -14.689 1.00 72.88 74 GLU A O 1
ATOM 624 N N . ARG A 1 75 ? 18.946 26.882 -14.018 1.00 69.81 75 ARG A N 1
ATOM 625 C CA . ARG A 1 75 ? 18.764 27.125 -12.580 1.00 69.81 75 ARG A CA 1
ATOM 626 C C . ARG A 1 75 ? 19.527 28.353 -12.071 1.00 69.81 75 ARG A C 1
ATOM 628 O O . ARG A 1 75 ? 19.076 28.972 -11.111 1.00 69.81 75 ARG A O 1
ATOM 635 N N . CYS A 1 76 ? 20.675 28.697 -12.656 1.00 63.81 76 CYS A N 1
ATOM 636 C CA . CYS A 1 76 ? 21.411 29.917 -12.305 1.00 63.81 76 CYS A CA 1
ATOM 637 C C . CYS A 1 76 ? 20.707 31.173 -12.833 1.00 63.81 76 CYS A C 1
ATOM 639 O O . CYS A 1 76 ? 20.586 32.138 -12.088 1.00 63.81 76 CYS A O 1
ATOM 641 N N . ILE A 1 77 ? 20.165 31.135 -14.053 1.00 65.50 77 ILE A N 1
ATOM 642 C CA . ILE A 1 77 ? 19.373 32.239 -14.623 1.00 65.50 77 ILE A CA 1
ATOM 643 C C . ILE A 1 77 ? 18.079 32.442 -13.822 1.00 65.50 77 ILE A C 1
ATOM 645 O O . ILE A 1 77 ? 17.756 33.559 -13.437 1.00 65.50 77 ILE A O 1
ATOM 649 N N . SER A 1 78 ? 17.408 31.350 -13.438 1.00 63.34 78 SER A N 1
ATOM 650 C CA . SER A 1 78 ? 16.209 31.397 -12.579 1.00 63.34 78 SER A CA 1
ATOM 651 C C . SER A 1 78 ? 16.481 31.941 -11.165 1.00 63.34 78 SER A C 1
ATOM 653 O O . SER A 1 78 ? 15.557 32.348 -10.463 1.00 63.34 78 SER A O 1
ATOM 655 N N . ARG A 1 79 ? 17.746 31.913 -10.720 1.00 56.47 79 ARG A N 1
ATOM 656 C CA . ARG A 1 79 ? 18.200 32.472 -9.437 1.00 56.47 79 ARG A CA 1
ATOM 657 C C . ARG A 1 79 ? 18.611 33.943 -9.532 1.00 56.47 79 ARG A C 1
ATOM 659 O O . ARG A 1 79 ? 18.540 34.614 -8.512 1.00 56.47 79 ARG A O 1
ATOM 666 N N . ALA A 1 80 ? 19.023 34.432 -10.703 1.00 53.28 80 ALA A N 1
ATOM 667 C CA . ALA A 1 80 ? 19.373 35.840 -10.911 1.00 53.28 80 ALA A CA 1
ATOM 668 C C . ALA A 1 80 ? 18.131 36.757 -10.894 1.00 53.28 80 ALA A C 1
ATOM 670 O O . ALA A 1 80 ? 18.195 37.859 -10.368 1.00 53.28 80 ALA A O 1
ATOM 671 N N . ASP A 1 81 ? 16.972 36.261 -11.343 1.00 52.38 81 ASP A N 1
ATOM 672 C CA . ASP A 1 81 ? 15.696 37.007 -11.344 1.00 52.38 81 ASP A CA 1
ATOM 673 C C . ASP A 1 81 ? 15.020 37.099 -9.952 1.00 52.38 81 ASP A C 1
ATOM 675 O O . ASP A 1 81 ? 14.016 37.780 -9.769 1.00 52.38 81 ASP A O 1
ATOM 679 N N . ASN A 1 82 ? 15.565 36.421 -8.932 1.00 48.66 82 ASN A N 1
ATOM 680 C CA . ASN A 1 82 ? 15.055 36.451 -7.558 1.00 48.66 82 ASN A CA 1
ATOM 681 C C . ASN A 1 82 ? 16.195 36.718 -6.566 1.00 48.66 82 ASN A C 1
ATOM 683 O O . ASN A 1 82 ? 16.763 35.799 -5.969 1.00 48.66 82 ASN A O 1
ATOM 687 N N . GLY A 1 83 ? 16.522 37.996 -6.381 1.00 44.88 83 GLY A N 1
ATOM 688 C CA . GLY A 1 83 ? 17.467 38.442 -5.364 1.00 44.88 83 GLY A CA 1
ATOM 689 C C . GLY A 1 83 ? 16.997 38.140 -3.933 1.00 44.88 83 GLY A C 1
ATOM 690 O O . GLY A 1 83 ? 15.969 38.645 -3.496 1.00 44.88 83 GLY A O 1
ATOM 691 N N . ILE A 1 84 ? 17.845 37.392 -3.213 1.00 43.50 84 ILE A N 1
ATOM 692 C CA . ILE A 1 84 ? 18.034 37.368 -1.747 1.00 43.50 84 ILE A CA 1
ATOM 693 C C . ILE A 1 84 ? 16.881 36.738 -0.926 1.00 43.50 84 ILE A C 1
ATOM 695 O O . ILE A 1 84 ? 15.961 37.413 -0.488 1.00 43.50 84 ILE A O 1
ATOM 699 N N . ASP A 1 85 ? 16.937 35.429 -0.642 1.00 38.00 85 ASP A N 1
ATOM 700 C CA . ASP A 1 85 ? 17.673 34.915 0.526 1.00 38.00 85 ASP A CA 1
ATOM 701 C C . ASP A 1 85 ? 17.638 33.376 0.647 1.00 38.00 85 ASP A C 1
ATOM 703 O O . ASP A 1 85 ? 16.631 32.703 0.448 1.00 38.00 85 ASP A O 1
ATOM 707 N N . THR A 1 86 ? 18.817 32.856 0.977 1.00 41.84 86 THR A N 1
ATOM 708 C CA . THR A 1 86 ? 19.187 31.568 1.585 1.00 41.84 86 THR A CA 1
ATOM 709 C C . THR A 1 86 ? 18.275 30.318 1.496 1.00 41.84 86 THR A C 1
ATOM 711 O O . THR A 1 86 ? 17.276 30.136 2.181 1.00 41.84 86 THR A O 1
ATOM 714 N N . HIS A 1 87 ? 18.853 29.337 0.789 1.00 40.12 87 HIS A N 1
ATOM 715 C CA . HIS A 1 87 ? 18.806 27.883 0.992 1.00 40.12 87 HIS A CA 1
ATOM 716 C C . HIS A 1 87 ? 17.615 27.037 0.490 1.00 40.12 87 HIS A C 1
ATOM 718 O O . HIS A 1 87 ? 16.667 26.713 1.194 1.00 40.12 87 HIS A O 1
ATOM 724 N N . SER A 1 88 ? 17.879 26.480 -0.702 1.00 45.22 88 SER A N 1
ATOM 725 C CA . SER A 1 88 ? 17.644 25.087 -1.118 1.00 45.22 88 SER A CA 1
ATOM 726 C C . SER A 1 88 ? 16.202 24.598 -1.269 1.00 45.22 88 SER A C 1
ATOM 728 O O . SER A 1 88 ? 15.600 24.089 -0.329 1.00 45.22 88 SER A O 1
ATOM 730 N N . VAL A 1 89 ? 15.731 24.554 -2.521 1.00 36.00 89 VAL A N 1
ATOM 731 C CA . VAL A 1 89 ? 14.638 23.669 -2.946 1.00 36.00 89 VAL A CA 1
ATOM 732 C C . VAL A 1 89 ? 14.989 23.036 -4.299 1.00 36.00 89 VAL A C 1
ATOM 734 O O . VAL A 1 89 ? 15.297 23.743 -5.258 1.00 36.00 89 VAL A O 1
ATOM 737 N N . SER A 1 90 ? 14.961 21.701 -4.358 1.00 39.66 90 SER A N 1
ATOM 738 C CA . SER A 1 90 ? 14.715 20.963 -5.600 1.00 39.66 90 SER A CA 1
ATOM 739 C C . SER A 1 90 ? 13.231 21.076 -5.947 1.00 39.66 90 SER A C 1
ATOM 741 O O . SER A 1 90 ? 12.388 20.776 -5.108 1.00 39.66 90 SER A O 1
ATOM 743 N N . GLU A 1 91 ? 12.969 21.524 -7.173 1.00 40.59 91 GLU A N 1
ATOM 744 C CA . GLU A 1 91 ? 12.017 20.946 -8.132 1.00 40.59 91 GLU A CA 1
ATOM 745 C C . GLU A 1 91 ? 10.603 20.577 -7.640 1.00 40.59 91 GLU A C 1
ATOM 747 O O . GLU A 1 91 ? 10.393 19.596 -6.932 1.00 40.59 91 GLU A O 1
ATOM 752 N N . SER A 1 92 ? 9.592 21.321 -8.103 1.00 38.84 92 SER A N 1
ATOM 753 C CA . SER A 1 92 ? 8.569 20.792 -9.028 1.00 38.84 92 SER A CA 1
ATOM 754 C C . SER A 1 92 ? 7.406 21.770 -9.229 1.00 38.84 92 SER A C 1
ATOM 756 O O . SER A 1 92 ? 6.863 22.378 -8.308 1.00 38.84 92 SER A O 1
ATOM 758 N N . ILE A 1 93 ? 7.023 21.873 -10.497 1.00 45.94 93 ILE A N 1
ATOM 759 C CA . ILE A 1 93 ? 5.755 22.374 -11.010 1.00 45.94 93 ILE A CA 1
ATOM 760 C C . ILE A 1 93 ? 4.592 21.648 -10.317 1.00 45.94 93 ILE A C 1
ATOM 762 O O . ILE A 1 93 ? 4.462 20.432 -10.401 1.00 45.94 93 ILE A O 1
ATOM 766 N N . SER A 1 94 ? 3.730 22.400 -9.640 1.00 39.41 94 SER A N 1
ATOM 767 C CA . SER A 1 94 ? 2.264 22.305 -9.696 1.00 39.41 94 SER A CA 1
ATOM 768 C C . SER A 1 94 ? 1.695 23.195 -8.596 1.00 39.41 94 SER A C 1
ATOM 770 O O . SER A 1 94 ? 1.994 23.029 -7.416 1.00 39.41 94 SER A O 1
ATOM 772 N N . ASN A 1 95 ? 0.839 24.146 -8.970 1.00 41.06 95 ASN A N 1
ATOM 773 C CA . ASN A 1 95 ? 0.034 24.907 -8.018 1.00 41.06 95 ASN A CA 1
ATOM 774 C C . ASN A 1 95 ? -1.073 24.003 -7.437 1.00 41.06 95 ASN A C 1
ATOM 776 O O . ASN A 1 95 ? -2.261 24.234 -7.637 1.00 41.06 95 ASN A O 1
ATOM 780 N N . LYS A 1 96 ? -0.686 22.947 -6.717 1.00 44.09 96 LYS A N 1
ATOM 781 C CA . LYS A 1 96 ? -1.502 22.323 -5.678 1.00 44.09 96 LYS A CA 1
ATOM 782 C C . LYS A 1 96 ? -1.075 22.987 -4.379 1.00 44.09 96 LYS A C 1
ATOM 784 O O . LYS A 1 96 ? 0.111 23.169 -4.126 1.00 44.09 96 LYS A O 1
ATOM 789 N N . ARG A 1 97 ? -2.033 23.412 -3.557 1.00 40.72 97 ARG A N 1
ATOM 790 C CA . ARG A 1 97 ? -1.740 23.913 -2.210 1.00 40.72 97 ARG A CA 1
ATOM 791 C C . ARG A 1 97 ? -1.036 22.788 -1.449 1.00 40.72 97 ARG A C 1
ATOM 793 O O . ARG A 1 97 ? -1.691 21.872 -0.961 1.00 40.72 97 ARG A O 1
ATOM 800 N N . ASN A 1 98 ? 0.293 22.839 -1.410 1.00 33.72 98 ASN A N 1
ATOM 801 C CA . ASN A 1 98 ? 1.141 21.857 -0.754 1.00 33.72 98 ASN A CA 1
ATOM 802 C C . ASN A 1 98 ? 1.035 22.063 0.754 1.00 33.72 98 ASN A C 1
ATOM 804 O O . ASN A 1 98 ? 1.898 22.664 1.391 1.00 33.72 98 ASN A O 1
ATOM 808 N N . PHE A 1 99 ? -0.035 21.535 1.341 1.00 41.12 99 PHE A N 1
ATOM 809 C CA . PHE A 1 99 ? 0.053 21.083 2.715 1.00 41.12 99 PHE A CA 1
ATOM 810 C C . PHE A 1 99 ? 1.184 20.051 2.737 1.00 41.12 99 PHE A C 1
ATOM 812 O O . PHE A 1 99 ? 1.093 19.011 2.088 1.00 41.12 99 PHE A O 1
ATOM 819 N N . LYS A 1 100 ? 2.286 20.344 3.433 1.00 39.72 100 LYS A N 1
ATOM 820 C CA . LYS A 1 100 ? 3.260 19.311 3.790 1.00 39.72 100 LYS A CA 1
ATOM 821 C C . LYS A 1 100 ? 2.584 18.425 4.829 1.00 39.72 100 LYS A C 1
ATOM 823 O O . LYS A 1 100 ? 2.746 18.633 6.028 1.00 39.72 100 LYS A O 1
ATOM 828 N N . LEU A 1 101 ? 1.762 17.486 4.360 1.00 44.03 101 LEU A N 1
ATOM 829 C CA . LEU A 1 101 ? 1.343 16.375 5.196 1.00 44.03 101 LEU A CA 1
ATOM 830 C C . LEU A 1 101 ? 2.623 15.633 5.620 1.00 44.03 101 LEU A C 1
ATOM 832 O O . LEU A 1 101 ? 3.562 15.543 4.818 1.00 44.03 101 LEU A O 1
ATOM 836 N N . PRO A 1 102 ? 2.694 15.114 6.858 1.00 41.84 102 PRO A N 1
ATOM 837 C CA . PRO A 1 102 ? 3.710 14.132 7.214 1.00 41.84 102 PRO A CA 1
ATOM 838 C C . PRO A 1 102 ? 3.780 13.090 6.096 1.00 41.84 102 PRO A C 1
ATOM 840 O O . PRO A 1 102 ? 2.726 12.700 5.586 1.00 41.84 102 PRO A O 1
ATOM 843 N N . LYS A 1 103 ? 4.989 12.682 5.676 1.00 44.53 103 LYS A N 1
ATOM 844 C CA . LYS A 1 103 ? 5.150 11.591 4.702 1.00 44.53 103 LYS A CA 1
ATOM 845 C C . LYS A 1 103 ? 4.237 10.455 5.153 1.00 44.53 103 LYS A C 1
ATOM 847 O O . LYS A 1 103 ? 4.446 9.920 6.237 1.00 44.53 103 LYS A O 1
ATOM 852 N N . ILE A 1 104 ? 3.201 10.162 4.368 1.00 54.59 104 ILE A N 1
ATOM 853 C CA . ILE A 1 104 ? 2.288 9.064 4.659 1.00 54.59 104 ILE A CA 1
ATOM 854 C C . ILE A 1 104 ? 3.142 7.814 4.502 1.00 54.59 104 ILE A C 1
ATOM 856 O O . ILE A 1 104 ? 3.445 7.392 3.387 1.00 54.59 104 ILE A O 1
ATOM 860 N N . GLU A 1 105 ? 3.629 7.286 5.617 1.00 56.31 105 GLU A N 1
ATOM 861 C CA . GLU A 1 105 ? 4.228 5.965 5.628 1.00 56.31 105 GLU A CA 1
ATOM 862 C C . GLU A 1 105 ? 3.144 5.009 5.138 1.00 56.31 105 GLU A C 1
ATOM 864 O O . GLU A 1 105 ? 2.034 4.997 5.676 1.00 56.31 105 GLU A O 1
ATOM 869 N N . LEU A 1 106 ? 3.435 4.256 4.075 1.00 64.12 106 LEU A N 1
ATOM 870 C CA . LEU A 1 106 ? 2.541 3.198 3.630 1.00 64.12 106 LEU A CA 1
ATOM 871 C C . LEU A 1 106 ? 2.302 2.283 4.828 1.00 64.12 106 LEU A C 1
ATOM 873 O O . LEU A 1 106 ? 3.241 1.667 5.341 1.00 64.12 106 LEU A O 1
ATOM 877 N N . GLN A 1 107 ? 1.057 2.248 5.303 1.00 67.62 107 GLN A N 1
ATOM 878 C CA . GLN A 1 107 ? 0.679 1.400 6.419 1.00 67.62 107 GLN A CA 1
ATOM 879 C C . GLN A 1 107 ? 1.044 -0.038 6.053 1.00 67.62 107 GLN A C 1
ATOM 881 O O . GLN A 1 107 ? 0.590 -0.562 5.037 1.00 67.62 107 GLN A O 1
ATOM 886 N N . LYS A 1 108 ? 1.903 -0.655 6.867 1.00 80.50 108 LYS A N 1
ATOM 887 C CA . LYS A 1 108 ? 2.367 -2.020 6.634 1.00 80.50 108 LYS A CA 1
ATOM 888 C C . LYS A 1 108 ? 1.254 -2.984 7.004 1.00 80.50 108 LYS A C 1
ATOM 890 O O . LYS A 1 108 ? 0.949 -3.157 8.180 1.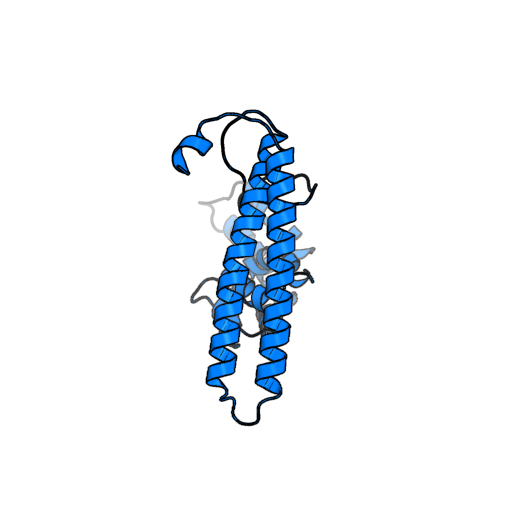00 80.50 108 LYS A O 1
ATOM 895 N N . PHE A 1 109 ? 0.669 -3.607 5.997 1.00 83.75 109 PHE A N 1
ATOM 896 C CA . PHE A 1 109 ? -0.351 -4.622 6.159 1.00 83.75 109 PHE A CA 1
ATOM 897 C C . PHE A 1 109 ? 0.287 -5.981 6.447 1.00 83.75 109 PHE A C 1
ATOM 899 O O . PHE A 1 109 ? 1.129 -6.468 5.690 1.00 83.75 109 PHE A O 1
ATOM 906 N N . ASP A 1 110 ? -0.107 -6.594 7.556 1.00 84.56 110 ASP A N 1
ATOM 907 C CA . ASP A 1 110 ? 0.371 -7.896 8.026 1.00 84.56 110 ASP A CA 1
ATOM 908 C C . ASP A 1 110 ? -0.554 -9.066 7.614 1.00 84.56 110 ASP A C 1
ATOM 910 O O . ASP A 1 110 ? -0.232 -10.242 7.810 1.00 84.56 110 ASP A O 1
ATOM 914 N N . GLY A 1 111 ? -1.704 -8.773 7.003 1.00 81.19 111 GLY A N 1
ATOM 915 C CA . GLY A 1 111 ? -2.718 -9.777 6.683 1.00 81.19 111 GLY A CA 1
ATOM 916 C C . GLY A 1 111 ? -3.799 -9.937 7.752 1.00 81.19 111 GLY A C 1
ATOM 917 O O . GLY A 1 111 ? -4.580 -10.889 7.677 1.00 81.19 111 GLY A O 1
ATOM 918 N N . ASN A 1 112 ? -3.871 -9.054 8.749 1.00 84.50 112 ASN A N 1
ATOM 919 C CA . ASN A 1 112 ? -4.988 -9.029 9.682 1.00 84.50 112 ASN A CA 1
ATOM 920 C C . ASN A 1 112 ? -6.253 -8.482 9.004 1.00 84.50 112 ASN A C 1
ATOM 922 O O . ASN A 1 112 ? -6.285 -7.349 8.536 1.00 84.50 112 ASN A O 1
ATOM 926 N N . LEU A 1 113 ? -7.333 -9.266 8.998 1.00 81.06 113 LEU A N 1
ATOM 927 C CA . LEU A 1 113 ? -8.601 -8.880 8.367 1.00 81.06 113 LEU A CA 1
ATOM 928 C C . LEU A 1 113 ? -9.161 -7.563 8.924 1.00 81.06 113 LEU A C 1
ATOM 930 O O . LEU A 1 113 ? -9.748 -6.790 8.181 1.00 81.06 113 LEU A O 1
ATOM 934 N N . LYS A 1 114 ? -8.925 -7.259 10.203 1.00 79.25 114 LYS A N 1
ATOM 935 C CA . LYS A 1 114 ? -9.408 -6.019 10.835 1.00 79.25 114 LYS A CA 1
ATOM 936 C C . LYS A 1 114 ? -8.803 -4.757 10.230 1.00 79.25 114 LYS A C 1
ATOM 938 O O . LYS A 1 114 ? -9.466 -3.726 10.168 1.00 79.25 114 LYS A O 1
ATOM 943 N N . ASP A 1 115 ? -7.551 -4.859 9.799 1.00 83.50 115 ASP A N 1
ATOM 944 C CA . ASP A 1 115 ? -6.775 -3.752 9.248 1.00 83.50 115 ASP A CA 1
ATOM 945 C C . ASP A 1 115 ? -6.928 -3.657 7.726 1.00 83.50 115 ASP A C 1
ATOM 947 O O . ASP A 1 115 ? -6.438 -2.705 7.117 1.00 83.50 115 ASP A O 1
ATOM 951 N N . TRP A 1 116 ? -7.638 -4.612 7.107 1.00 85.56 116 TRP A N 1
ATOM 952 C CA . TRP A 1 116 ? -7.862 -4.647 5.665 1.00 85.56 116 TRP A CA 1
ATOM 953 C C . TRP A 1 116 ? -8.583 -3.399 5.163 1.00 85.56 116 TRP A C 1
ATOM 955 O O . TRP A 1 116 ? -8.126 -2.807 4.194 1.00 85.56 116 TRP A O 1
ATOM 965 N N . LEU A 1 117 ? -9.676 -2.973 5.8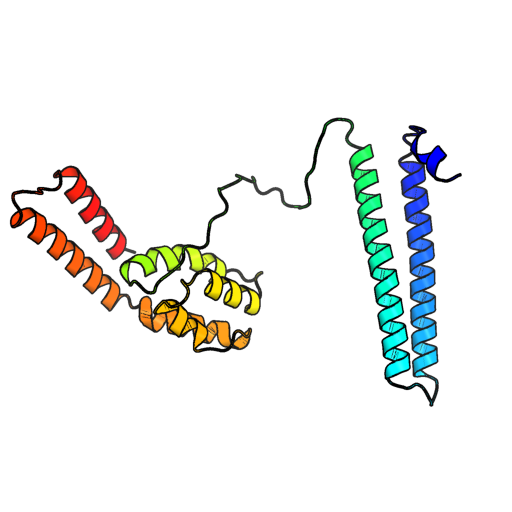08 1.00 82.81 117 LEU A N 1
ATOM 966 C CA . LEU A 1 117 ? -10.431 -1.792 5.365 1.00 82.81 117 LEU A CA 1
ATOM 967 C C . LEU A 1 117 ? -9.572 -0.523 5.413 1.00 82.81 117 LEU A C 1
ATOM 969 O O . LEU A 1 117 ? -9.572 0.265 4.468 1.00 82.81 117 LEU A O 1
ATOM 973 N N . SER A 1 118 ? -8.790 -0.363 6.481 1.00 83.50 118 SER A N 1
ATOM 974 C CA . SER A 1 118 ? -7.853 0.751 6.647 1.00 83.50 118 SER A CA 1
ATOM 975 C C . SER A 1 118 ? -6.762 0.732 5.575 1.00 83.50 118 SER A C 1
ATOM 977 O O . SER A 1 118 ? -6.502 1.747 4.931 1.00 83.50 118 SER A O 1
ATOM 979 N N . PHE A 1 119 ? -6.160 -0.437 5.340 1.00 87.25 119 PHE A N 1
ATOM 980 C CA . PHE A 1 119 ? -5.157 -0.635 4.297 1.00 87.25 119 PHE A CA 1
ATOM 981 C C . PHE A 1 119 ? -5.730 -0.358 2.905 1.00 87.25 119 PHE A C 1
ATOM 983 O O . PHE A 1 119 ? -5.178 0.446 2.155 1.00 87.25 119 PHE A O 1
ATOM 990 N N . TRP A 1 120 ? -6.854 -0.992 2.569 1.00 87.88 120 TRP A N 1
ATOM 991 C CA . TRP A 1 120 ? -7.479 -0.899 1.258 1.00 87.88 120 TRP A CA 1
ATOM 992 C C . TRP A 1 120 ? -7.944 0.527 0.968 1.00 87.88 120 TRP A C 1
ATOM 994 O O . TRP A 1 120 ? -7.709 1.025 -0.126 1.00 87.88 120 TRP A O 1
ATOM 1004 N N . GLY A 1 121 ? -8.505 1.238 1.949 1.00 84.69 121 GLY A N 1
ATOM 1005 C CA . GLY A 1 121 ? -8.902 2.641 1.790 1.00 84.69 121 GLY A CA 1
A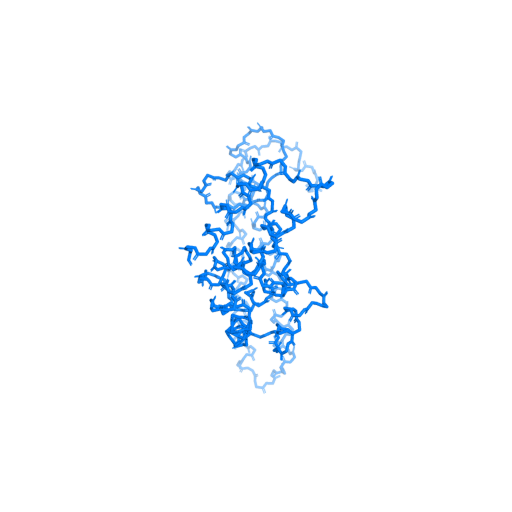TOM 1006 C C . GLY A 1 121 ? -7.741 3.581 1.435 1.00 84.69 121 GLY A C 1
ATOM 1007 O O . GLY A 1 121 ? -7.938 4.560 0.712 1.00 84.69 121 GLY A O 1
ATOM 1008 N N . LEU A 1 122 ? -6.524 3.276 1.896 1.00 84.00 122 LEU A N 1
ATOM 1009 C CA . LEU A 1 122 ? -5.312 4.024 1.548 1.00 84.00 122 LEU A CA 1
ATOM 1010 C C . LEU A 1 122 ? -4.715 3.558 0.215 1.00 84.00 122 LEU A C 1
ATOM 1012 O O . LEU A 1 122 ? -4.360 4.385 -0.624 1.00 84.00 122 LEU A O 1
ATOM 1016 N N . PHE A 1 123 ? -4.627 2.243 0.013 1.00 86.38 123 PHE A N 1
ATOM 1017 C CA . PHE A 1 123 ? -3.986 1.641 -1.153 1.00 86.38 123 PHE A CA 1
ATOM 1018 C C . PHE A 1 123 ? -4.832 1.750 -2.428 1.00 86.38 123 PHE A C 1
ATOM 1020 O O . PHE A 1 123 ? -4.278 1.846 -3.519 1.00 86.38 123 PHE A O 1
ATOM 1027 N N . LYS A 1 124 ? -6.163 1.826 -2.310 1.00 87.06 124 LYS A N 1
ATOM 1028 C CA . LYS A 1 124 ? -7.096 1.994 -3.436 1.00 87.06 124 LYS A CA 1
ATOM 1029 C C . LYS A 1 124 ? -6.748 3.202 -4.307 1.00 87.06 124 LYS A C 1
ATOM 1031 O O . LYS A 1 124 ? -6.835 3.115 -5.522 1.00 87.06 124 LYS A O 1
ATOM 1036 N N . LYS A 1 125 ? -6.271 4.295 -3.704 1.00 84.75 125 LYS A N 1
ATOM 1037 C CA . LYS A 1 125 ? -5.837 5.488 -4.451 1.00 84.75 125 LYS A CA 1
ATOM 1038 C C . LYS A 1 125 ? -4.637 5.215 -5.355 1.00 84.75 125 LYS A C 1
ATOM 1040 O O . LYS A 1 125 ? -4.534 5.839 -6.395 1.00 84.75 125 LYS A O 1
ATOM 1045 N N . ILE A 1 126 ? -3.749 4.308 -4.948 1.00 84.25 126 ILE A N 1
ATOM 1046 C CA . ILE A 1 126 ? -2.567 3.895 -5.716 1.00 84.25 126 ILE A CA 1
ATOM 1047 C C . ILE A 1 126 ? -2.970 2.872 -6.789 1.00 84.25 126 ILE A C 1
ATOM 1049 O O . ILE A 1 126 ? -2.459 2.922 -7.901 1.00 84.25 126 ILE A O 1
ATOM 1053 N N . ASP A 1 127 ? -3.908 1.969 -6.474 1.00 86.38 127 ASP A N 1
ATOM 1054 C CA . ASP A 1 127 ? -4.487 1.003 -7.428 1.00 86.38 127 ASP A CA 1
ATOM 1055 C C . ASP A 1 127 ? -5.189 1.726 -8.596 1.00 86.38 127 ASP A C 1
ATOM 1057 O O . ASP A 1 127 ? -4.953 1.399 -9.759 1.00 86.38 127 ASP A O 1
ATOM 1061 N N . GLU A 1 128 ? -5.985 2.759 -8.293 1.00 85.69 128 GLU A N 1
ATOM 1062 C CA . GLU A 1 128 ? -6.771 3.544 -9.262 1.00 85.69 128 GLU A CA 1
ATOM 1063 C C . GLU A 1 128 ? -5.958 4.603 -10.030 1.00 85.69 128 GLU A C 1
ATOM 1065 O O . GLU A 1 128 ? -6.420 5.098 -11.059 1.00 85.69 128 GLU A O 1
ATOM 1070 N N . ASP A 1 129 ? -4.751 4.947 -9.570 1.00 83.81 129 ASP A N 1
ATOM 1071 C CA . ASP A 1 129 ? -3.905 5.945 -10.229 1.00 83.81 129 ASP A CA 1
ATOM 1072 C C . ASP A 1 129 ? -3.373 5.406 -11.565 1.00 83.81 129 ASP A C 1
ATOM 1074 O O . ASP A 1 129 ? -2.648 4.412 -11.606 1.00 83.81 129 ASP A O 1
ATOM 1078 N N . SER A 1 130 ? -3.756 6.031 -12.677 1.00 83.00 130 SER A N 1
ATOM 1079 C CA . SER A 1 130 ? -3.341 5.603 -14.021 1.00 83.00 130 SER A CA 1
ATOM 1080 C C . SER A 1 130 ? -1.968 6.145 -14.425 1.00 83.00 130 SER A C 1
ATOM 1082 O O . SER A 1 130 ? -1.385 5.630 -15.376 1.00 83.00 130 SER A O 1
ATOM 1084 N N . ASP A 1 131 ? -1.445 7.144 -13.705 1.00 83.94 131 ASP A N 1
ATOM 1085 C CA . ASP A 1 131 ? -0.132 7.738 -13.974 1.00 83.94 131 ASP A CA 1
ATOM 1086 C C . ASP A 1 131 ? 1.010 6.854 -13.441 1.00 83.94 131 ASP A C 1
ATOM 1088 O O . ASP A 1 131 ? 2.162 7.000 -13.852 1.00 83.94 131 ASP A O 1
ATOM 1092 N N . ILE A 1 132 ? 0.700 5.915 -12.538 1.00 81.56 132 ILE A N 1
ATOM 1093 C CA . ILE A 1 132 ? 1.672 4.988 -11.952 1.00 81.56 132 ILE A CA 1
ATOM 1094 C C . ILE A 1 132 ? 1.701 3.692 -12.779 1.00 81.56 132 ILE A C 1
ATOM 1096 O O . ILE A 1 132 ? 0.670 3.021 -12.901 1.00 81.56 132 ILE A O 1
ATOM 1100 N N . PRO A 1 133 ? 2.861 3.274 -13.315 1.00 83.56 133 PRO A N 1
ATOM 1101 C CA . PRO A 1 133 ? 2.965 2.014 -14.037 1.00 83.56 133 PRO A CA 1
ATOM 1102 C C . PRO A 1 133 ? 2.763 0.819 -13.095 1.00 83.56 133 PRO A C 1
ATOM 1104 O O . PRO A 1 133 ? 3.083 0.862 -11.906 1.00 83.56 133 PRO A O 1
ATOM 1107 N N . ASN A 1 134 ? 2.256 -0.293 -13.632 1.00 84.31 134 ASN A N 1
ATOM 1108 C CA . ASN A 1 134 ? 1.948 -1.487 -12.835 1.00 84.31 134 ASN A CA 1
ATOM 1109 C C . ASN A 1 134 ? 3.173 -2.071 -12.104 1.00 84.31 134 ASN A C 1
ATOM 1111 O O . ASN A 1 134 ? 3.013 -2.674 -11.045 1.00 84.31 134 ASN A O 1
ATOM 1115 N N . GLU A 1 135 ? 4.385 -1.882 -12.636 1.00 82.44 135 GLU A N 1
ATOM 1116 C CA . GLU A 1 135 ? 5.640 -2.279 -11.976 1.00 82.44 135 GLU A CA 1
ATOM 1117 C C . GLU A 1 135 ? 5.850 -1.515 -10.667 1.00 82.44 135 GLU A C 1
ATOM 1119 O O . GLU A 1 135 ? 6.054 -2.120 -9.611 1.00 82.44 135 GLU A O 1
ATOM 1124 N N . ASP A 1 136 ? 5.688 -0.192 -10.709 1.00 82.12 136 ASP A N 1
ATOM 1125 C CA . ASP A 1 136 ? 5.795 0.662 -9.530 1.00 82.12 136 ASP A CA 1
ATOM 1126 C C . ASP A 1 136 ? 4.662 0.377 -8.545 1.00 82.12 136 ASP A C 1
ATOM 1128 O O . ASP A 1 136 ? 4.898 0.290 -7.338 1.00 82.12 136 ASP A O 1
ATOM 1132 N N . LYS A 1 137 ? 3.437 0.127 -9.030 1.00 86.25 137 LYS A N 1
ATOM 1133 C CA . LYS A 1 137 ? 2.322 -0.309 -8.170 1.00 86.25 137 LYS A CA 1
ATOM 1134 C C . LYS A 1 137 ? 2.629 -1.621 -7.451 1.00 86.25 137 LYS A C 1
ATOM 1136 O O . LYS A 1 137 ? 2.293 -1.763 -6.272 1.00 86.25 137 LYS A O 1
ATOM 1141 N N . TYR A 1 138 ? 3.297 -2.562 -8.118 1.00 86.44 138 TYR A N 1
ATOM 1142 C CA . TYR A 1 138 ? 3.764 -3.800 -7.497 1.00 86.44 138 TYR A CA 1
ATOM 1143 C C . TYR A 1 138 ? 4.793 -3.516 -6.407 1.00 86.44 138 TYR A C 1
ATOM 1145 O O . TYR A 1 138 ? 4.708 -4.054 -5.301 1.00 86.44 138 TYR A O 1
ATOM 1153 N N . GLN A 1 139 ? 5.751 -2.634 -6.683 1.00 84.50 139 GLN A N 1
ATOM 1154 C CA . GLN A 1 139 ? 6.747 -2.233 -5.700 1.00 84.50 139 GLN A CA 1
ATOM 1155 C C . GLN A 1 139 ? 6.100 -1.546 -4.489 1.00 84.50 139 GLN A C 1
ATOM 1157 O O . GLN A 1 139 ? 6.472 -1.835 -3.347 1.00 84.50 139 GLN A O 1
ATOM 1162 N N . TYR A 1 140 ? 5.090 -0.703 -4.705 1.00 85.88 140 TYR A N 1
ATOM 1163 C CA . TYR A 1 140 ? 4.305 -0.109 -3.627 1.00 85.88 140 TYR A CA 1
ATOM 1164 C C . TYR A 1 140 ? 3.519 -1.155 -2.837 1.00 85.88 140 TYR A C 1
ATOM 1166 O O . TYR A 1 140 ? 3.498 -1.073 -1.611 1.00 85.88 140 TYR A O 1
ATOM 1174 N N . LEU A 1 141 ? 2.934 -2.163 -3.493 1.00 86.75 141 LEU A N 1
ATOM 1175 C CA . LEU A 1 141 ? 2.242 -3.284 -2.844 1.00 86.75 141 LEU A CA 1
ATOM 1176 C C . LEU A 1 141 ? 3.188 -4.115 -1.960 1.00 86.75 141 LEU A C 1
ATOM 1178 O O . LEU A 1 141 ? 2.862 -4.528 -0.847 1.00 86.75 141 LEU A O 1
ATOM 1182 N N . ILE A 1 142 ? 4.406 -4.332 -2.444 1.00 85.62 142 ILE A N 1
ATOM 1183 C CA . ILE A 1 142 ? 5.498 -4.927 -1.681 1.00 85.62 142 ILE A CA 1
ATOM 1184 C C . ILE A 1 142 ? 5.809 -4.043 -0.463 1.00 85.62 142 ILE A C 1
ATOM 1186 O O . ILE A 1 142 ? 5.834 -4.531 0.663 1.00 85.62 142 ILE A O 1
ATOM 1190 N N . GLN A 1 143 ? 6.046 -2.746 -0.641 1.00 83.94 143 GLN A N 1
ATOM 1191 C CA . GLN A 1 143 ? 6.414 -1.865 0.474 1.00 83.94 143 GLN A CA 1
ATOM 1192 C C . GLN A 1 143 ? 5.296 -1.701 1.512 1.00 83.94 143 GLN A C 1
ATOM 1194 O O . GLN A 1 143 ? 5.583 -1.540 2.699 1.00 83.94 143 GLN A O 1
ATOM 1199 N N . SER A 1 144 ? 4.041 -1.778 1.075 1.00 85.00 144 SER A N 1
ATOM 1200 C CA . SER A 1 144 ? 2.856 -1.675 1.920 1.00 85.00 144 SER A CA 1
ATOM 1201 C C . SER A 1 144 ? 2.482 -2.991 2.610 1.00 85.00 144 SER A C 1
ATOM 1203 O O . SER A 1 144 ? 1.557 -3.013 3.415 1.00 85.00 144 SER A O 1
ATOM 1205 N N . THR A 1 145 ? 3.221 -4.082 2.379 1.00 85.81 145 THR A N 1
ATOM 1206 C CA . THR A 1 145 ? 3.061 -5.350 3.106 1.00 85.81 145 THR A CA 1
ATOM 1207 C C . THR A 1 145 ? 4.230 -5.617 4.051 1.00 85.81 145 THR A C 1
ATOM 1209 O O . THR A 1 145 ? 5.401 -5.370 3.750 1.00 85.81 145 THR A O 1
ATOM 1212 N N . LEU A 1 146 ? 3.926 -6.134 5.242 1.00 85.50 146 LEU A N 1
ATOM 1213 C CA . LEU A 1 146 ? 4.923 -6.406 6.274 1.00 85.50 146 LEU A CA 1
ATOM 1214 C C . LEU A 1 146 ? 5.723 -7.670 5.923 1.00 85.50 146 LEU A C 1
ATOM 1216 O O . LEU A 1 146 ? 5.139 -8.716 5.650 1.00 85.50 146 LEU A O 1
ATOM 1220 N N . LYS A 1 147 ? 7.061 -7.597 5.922 1.00 82.88 147 LYS A N 1
ATOM 1221 C CA . LYS A 1 147 ? 7.928 -8.740 5.576 1.00 82.88 147 LYS A CA 1
ATOM 1222 C C . LYS A 1 147 ? 7.659 -9.944 6.487 1.00 82.88 147 LYS A C 1
ATOM 1224 O O . LYS A 1 147 ? 7.626 -9.785 7.702 1.00 82.88 147 LYS A O 1
ATOM 1229 N N . GLY A 1 148 ? 7.504 -11.134 5.903 1.00 80.75 148 GLY A N 1
ATOM 1230 C CA . GLY A 1 148 ? 7.205 -12.369 6.644 1.00 80.75 148 GLY A CA 1
ATOM 1231 C C . GLY A 1 148 ? 5.761 -12.487 7.142 1.00 80.75 148 GLY A C 1
ATOM 1232 O O . GLY A 1 148 ? 5.471 -13.332 7.982 1.00 80.75 148 GLY A O 1
ATOM 1233 N N . SER A 1 149 ? 4.858 -11.629 6.664 1.00 87.69 149 SER A N 1
ATOM 1234 C CA . SER A 1 149 ? 3.440 -11.677 7.015 1.00 87.69 149 SER A CA 1
ATOM 1235 C C . SER A 1 149 ? 2.611 -12.474 6.004 1.00 87.69 149 SER A C 1
ATOM 1237 O O . SER A 1 149 ? 3.026 -12.687 4.864 1.00 87.69 149 SER A O 1
ATOM 1239 N N . ARG A 1 150 ? 1.385 -12.856 6.382 1.00 86.12 150 ARG A N 1
ATOM 1240 C CA . ARG A 1 150 ? 0.482 -13.625 5.502 1.00 86.12 150 ARG A CA 1
ATOM 1241 C C . ARG A 1 150 ? 0.088 -12.835 4.254 1.00 86.12 150 ARG A C 1
ATOM 1243 O O . ARG A 1 150 ? -0.175 -13.435 3.216 1.00 86.12 150 ARG A O 1
ATOM 1250 N N . ALA A 1 151 ? 0.023 -11.506 4.354 1.00 86.00 151 ALA A N 1
ATOM 1251 C CA . ALA A 1 151 ? -0.202 -10.635 3.204 1.00 86.00 151 ALA A CA 1
ATOM 1252 C C . ALA A 1 151 ? 0.996 -10.654 2.249 1.00 86.00 151 ALA A C 1
ATOM 1254 O O . ALA A 1 151 ? 0.824 -10.796 1.041 1.00 86.00 151 ALA A O 1
ATOM 1255 N N . ARG A 1 152 ? 2.211 -10.580 2.802 1.00 86.94 152 ARG A N 1
ATOM 1256 C CA . ARG A 1 152 ? 3.457 -10.619 2.036 1.00 86.94 152 ARG A CA 1
ATOM 1257 C C . ARG A 1 152 ? 3.640 -11.929 1.283 1.00 86.94 152 ARG A C 1
ATOM 1259 O O . ARG A 1 152 ? 4.005 -11.883 0.120 1.00 86.94 152 ARG A O 1
ATOM 1266 N N . GLU A 1 153 ? 3.322 -13.064 1.902 1.00 87.62 153 GLU A N 1
ATOM 1267 C CA . GLU A 1 153 ? 3.362 -14.377 1.241 1.00 87.62 153 GLU A CA 1
ATOM 1268 C C . GLU A 1 153 ? 2.463 -14.439 -0.003 1.00 87.62 153 GLU A C 1
ATOM 1270 O O . GLU A 1 153 ? 2.829 -15.053 -1.000 1.00 87.62 153 GLU A O 1
ATOM 1275 N N . VAL A 1 154 ? 1.290 -13.792 0.027 1.00 87.06 154 VAL A N 1
ATOM 1276 C CA . VAL A 1 154 ? 0.395 -13.730 -1.144 1.00 87.06 154 VAL A CA 1
ATOM 1277 C C . VAL A 1 154 ? 1.010 -12.874 -2.241 1.00 87.06 154 VAL A C 1
ATOM 1279 O O . VAL A 1 154 ? 0.989 -13.271 -3.401 1.00 87.06 154 VAL A O 1
ATOM 1282 N N . VAL A 1 155 ? 1.579 -11.723 -1.887 1.00 87.00 155 VAL A N 1
ATOM 1283 C CA . VAL A 1 155 ? 2.203 -10.820 -2.862 1.00 87.00 155 VAL A CA 1
ATOM 1284 C C . VAL A 1 155 ? 3.477 -11.434 -3.446 1.00 87.00 155 VAL A C 1
ATOM 1286 O O . VAL A 1 155 ? 3.684 -11.374 -4.646 1.00 87.00 155 VAL A O 1
ATOM 1289 N N . GLU A 1 156 ? 4.320 -12.082 -2.646 1.00 86.69 156 GLU A N 1
ATOM 1290 C CA . GLU A 1 156 ? 5.554 -12.727 -3.123 1.00 86.69 156 GLU A CA 1
ATOM 1291 C C . GLU A 1 156 ? 5.311 -14.061 -3.844 1.00 86.69 156 GLU A C 1
ATOM 1293 O O . GLU A 1 156 ? 6.231 -14.593 -4.459 1.00 86.69 156 GLU A O 1
ATOM 1298 N N . SER A 1 157 ? 4.083 -14.597 -3.819 1.00 87.75 157 SER A N 1
ATOM 1299 C CA . SER A 1 157 ? 3.732 -15.786 -4.611 1.00 87.75 157 SER A CA 1
ATOM 1300 C C . SER A 1 157 ? 3.725 -15.527 -6.121 1.00 87.75 157 SER A C 1
ATOM 1302 O O . SER A 1 157 ? 3.775 -16.474 -6.906 1.00 87.75 157 SER A O 1
ATOM 1304 N N . PHE A 1 158 ? 3.708 -14.254 -6.519 1.00 85.31 158 PHE A N 1
ATOM 1305 C CA . PHE A 1 158 ? 3.822 -13.818 -7.901 1.00 85.31 158 PHE A CA 1
ATOM 1306 C C . PHE A 1 158 ? 5.182 -13.139 -8.131 1.00 85.31 158 PHE A C 1
ATOM 1308 O O . PHE A 1 158 ? 5.684 -12.435 -7.248 1.00 85.31 158 PHE A O 1
ATOM 1315 N N . PRO A 1 159 ? 5.803 -13.325 -9.309 1.00 84.38 159 PRO A N 1
ATOM 1316 C CA . PRO A 1 159 ? 6.984 -12.559 -9.682 1.00 84.38 159 PRO A CA 1
ATOM 1317 C C . PRO A 1 159 ? 6.656 -11.054 -9.756 1.00 84.38 159 PRO A C 1
ATOM 1319 O O . PRO A 1 159 ? 5.587 -10.703 -10.262 1.00 84.38 159 PRO A O 1
ATOM 1322 N N . PRO A 1 160 ? 7.556 -10.158 -9.304 1.00 78.62 160 PRO A N 1
ATOM 1323 C CA . PRO A 1 160 ? 7.347 -8.711 -9.334 1.00 78.62 160 PRO A CA 1
ATOM 1324 C C . PRO A 1 160 ? 7.488 -8.176 -10.764 1.00 78.62 160 PRO A C 1
ATOM 1326 O O . PRO A 1 160 ? 8.537 -7.686 -11.167 1.00 78.62 160 PRO A O 1
ATOM 1329 N N . THR A 1 161 ? 6.433 -8.337 -11.554 1.00 80.62 161 THR A N 1
ATOM 1330 C CA . THR A 1 161 ? 6.359 -7.949 -12.970 1.00 80.62 161 THR A CA 1
ATOM 1331 C C . THR A 1 161 ? 5.074 -7.165 -13.217 1.00 80.62 161 THR A C 1
ATOM 1333 O O . THR A 1 161 ? 4.068 -7.409 -12.546 1.00 80.62 161 THR A O 1
ATOM 1336 N N . ALA A 1 162 ? 5.077 -6.265 -14.207 1.00 80.19 162 ALA A N 1
ATOM 1337 C CA . ALA A 1 162 ? 3.924 -5.425 -14.560 1.00 80.19 162 ALA A CA 1
ATOM 1338 C C . ALA A 1 162 ? 2.626 -6.230 -14.756 1.00 80.19 162 ALA A C 1
ATOM 1340 O O . ALA A 1 162 ? 1.558 -5.848 -14.278 1.00 80.19 162 ALA A O 1
ATOM 1341 N N . GLU A 1 163 ? 2.733 -7.366 -15.445 1.00 86.19 163 GLU A N 1
ATOM 1342 C CA . GLU A 1 163 ? 1.617 -8.254 -15.799 1.00 86.19 163 GLU A CA 1
ATOM 1343 C C . GLU A 1 163 ? 1.053 -9.019 -14.595 1.00 86.19 163 GLU A C 1
ATOM 1345 O O . GLU A 1 163 ? -0.111 -9.421 -14.578 1.00 86.19 163 GLU A O 1
ATOM 1350 N N . ASN A 1 164 ? 1.879 -9.216 -13.568 1.00 87.62 164 ASN A N 1
ATOM 1351 C CA . ASN A 1 164 ? 1.532 -9.997 -12.387 1.00 87.62 164 ASN A CA 1
ATOM 1352 C C . ASN A 1 164 ? 0.945 -9.137 -11.263 1.00 87.62 164 ASN A C 1
ATOM 1354 O O . ASN A 1 164 ? 0.375 -9.684 -10.319 1.00 87.62 164 ASN A O 1
ATOM 1358 N N . TYR A 1 165 ? 1.024 -7.806 -11.365 1.00 88.38 165 TYR A N 1
ATOM 1359 C CA . TYR A 1 165 ? 0.424 -6.886 -10.396 1.00 88.38 165 TYR A CA 1
ATOM 1360 C C . TYR A 1 165 ? -1.076 -7.115 -10.220 1.00 88.38 165 TYR A C 1
ATOM 1362 O O . TYR A 1 165 ? -1.551 -7.293 -9.097 1.00 88.38 165 TYR A O 1
ATOM 1370 N N . THR A 1 166 ? -1.813 -7.163 -11.328 1.00 88.25 166 THR A N 1
ATOM 1371 C CA . THR A 1 166 ? -3.265 -7.381 -11.343 1.00 88.25 166 THR A CA 1
ATOM 1372 C C . THR A 1 166 ? -3.639 -8.709 -10.692 1.00 88.25 166 THR A C 1
ATOM 1374 O O . THR A 1 166 ? -4.556 -8.761 -9.875 1.00 88.25 166 THR A O 1
ATOM 1377 N N . GLN A 1 167 ? -2.879 -9.769 -10.968 1.00 89.19 167 GLN A N 1
ATOM 1378 C CA . GLN A 1 167 ? -3.093 -11.078 -10.349 1.00 89.19 167 GLN A CA 1
ATOM 1379 C C . GLN A 1 167 ? -2.784 -11.055 -8.845 1.00 89.19 167 GLN A C 1
ATOM 1381 O O . GLN A 1 167 ? -3.559 -11.582 -8.043 1.00 89.19 167 GLN A O 1
ATOM 1386 N N . ALA A 1 168 ? -1.687 -10.413 -8.437 1.00 88.75 168 ALA A N 1
ATOM 1387 C CA . ALA A 1 168 ? -1.294 -10.313 -7.035 1.00 88.75 168 ALA A CA 1
ATOM 1388 C C . ALA A 1 168 ? -2.322 -9.523 -6.207 1.00 88.75 168 ALA A C 1
ATOM 1390 O O . ALA A 1 168 ? -2.714 -9.968 -5.123 1.00 88.75 168 ALA A O 1
ATOM 1391 N N . ILE A 1 169 ? -2.803 -8.384 -6.719 1.00 89.62 169 ILE A N 1
ATOM 1392 C CA . ILE A 1 169 ? -3.779 -7.548 -6.010 1.00 89.62 169 ILE A CA 1
ATOM 1393 C C . ILE A 1 169 ? -5.156 -8.210 -5.941 1.00 89.62 169 ILE A C 1
ATOM 1395 O O . ILE A 1 169 ? -5.807 -8.164 -4.897 1.00 89.62 169 ILE A O 1
ATOM 1399 N N . GLU A 1 170 ? -5.585 -8.892 -7.005 1.00 89.94 170 GLU A N 1
ATOM 1400 C CA . GLU A 1 170 ? -6.837 -9.649 -7.021 1.00 89.94 170 GLU A CA 1
ATOM 1401 C C . GLU A 1 170 ? -6.800 -10.800 -6.013 1.00 89.94 170 GLU A C 1
ATOM 1403 O O . GLU A 1 170 ? -7.736 -10.984 -5.235 1.00 89.94 170 GLU A O 1
ATOM 1408 N N . ARG A 1 171 ? -5.685 -11.535 -5.939 1.00 89.25 171 ARG A N 1
ATOM 1409 C CA . ARG A 1 171 ? -5.503 -12.598 -4.941 1.00 89.25 171 ARG A CA 1
ATOM 1410 C C . ARG A 1 171 ? -5.484 -12.063 -3.519 1.00 89.25 171 ARG A C 1
ATOM 1412 O O . ARG A 1 171 ? -6.042 -12.703 -2.623 1.00 89.25 171 ARG A O 1
ATOM 1419 N N . LEU A 1 172 ? -4.884 -10.895 -3.305 1.00 89.56 172 LEU A N 1
ATOM 1420 C CA . LEU A 1 172 ? -4.896 -10.233 -2.008 1.00 89.56 172 LEU A CA 1
ATOM 1421 C C . LEU A 1 172 ? -6.330 -9.841 -1.606 1.00 89.56 172 LEU A C 1
ATOM 1423 O O . LEU A 1 172 ? -6.767 -10.191 -0.507 1.00 89.56 172 LEU A O 1
ATOM 1427 N N . LYS A 1 173 ? -7.094 -9.226 -2.521 1.00 88.56 173 LYS A N 1
ATOM 1428 C CA . LYS A 1 173 ? -8.522 -8.897 -2.340 1.00 88.56 173 LYS A CA 1
ATOM 1429 C C . LYS A 1 173 ? -9.363 -10.143 -2.063 1.00 88.56 173 LYS A C 1
ATOM 1431 O O . LYS A 1 173 ? -10.120 -10.167 -1.101 1.00 88.56 173 LYS A O 1
ATOM 1436 N N . ALA A 1 174 ? -9.185 -11.214 -2.831 1.00 87.38 174 ALA A N 1
ATOM 1437 C CA . ALA A 1 174 ? -9.941 -12.454 -2.660 1.00 87.38 174 ALA A CA 1
ATOM 1438 C C . ALA A 1 174 ? -9.688 -13.128 -1.301 1.00 87.38 174 ALA A C 1
ATOM 1440 O O . ALA A 1 174 ? -10.568 -13.797 -0.755 1.00 87.38 174 ALA A O 1
ATOM 1441 N N . ARG A 1 175 ? -8.485 -12.974 -0.735 1.00 85.06 175 ARG A N 1
ATOM 1442 C CA . ARG A 1 175 ? -8.127 -13.596 0.545 1.00 85.06 175 ARG A CA 1
ATOM 1443 C C . ARG A 1 175 ? -8.540 -12.749 1.748 1.00 85.06 175 ARG A C 1
ATOM 1445 O O . ARG A 1 175 ? -9.046 -13.317 2.718 1.00 85.06 175 ARG A O 1
ATOM 1452 N N . PHE A 1 176 ? -8.330 -11.433 1.684 1.00 84.25 176 PHE A N 1
ATOM 1453 C CA . PHE A 1 176 ? -8.480 -10.525 2.829 1.00 84.25 176 PHE A CA 1
ATOM 1454 C C . PHE A 1 176 ? -9.664 -9.554 2.724 1.00 84.25 176 PHE A C 1
ATOM 1456 O O . PHE A 1 176 ? -10.150 -9.092 3.750 1.00 84.25 176 PHE A O 1
ATOM 1463 N N . GLY A 1 177 ? -10.165 -9.293 1.518 1.00 82.06 177 GLY A N 1
ATOM 1464 C CA . GLY A 1 177 ? -11.258 -8.360 1.240 1.00 82.06 177 GLY A CA 1
ATOM 1465 C C . GLY A 1 177 ? -12.630 -8.989 1.050 1.00 82.06 177 GLY A C 1
ATOM 1466 O O . GLY A 1 177 ? -13.481 -8.388 0.408 1.00 82.06 177 GLY A O 1
ATOM 1467 N N . ARG A 1 178 ? -12.860 -10.195 1.580 1.00 84.38 178 ARG A N 1
ATOM 1468 C CA . ARG A 1 178 ? -14.189 -10.822 1.545 1.00 84.38 178 ARG A CA 1
ATOM 1469 C C . ARG A 1 178 ? -15.104 -10.155 2.564 1.00 84.38 178 ARG A C 1
ATOM 1471 O O . ARG A 1 178 ? -14.917 -10.359 3.764 1.00 84.38 178 ARG A O 1
ATOM 1478 N N . GLU A 1 179 ? -16.086 -9.408 2.071 1.00 76.31 179 GLU A N 1
ATOM 1479 C CA . GLU A 1 179 ? -17.069 -8.673 2.877 1.00 76.31 179 GLU A CA 1
ATOM 1480 C C . GLU A 1 179 ? -17.767 -9.585 3.894 1.00 76.31 179 GLU A C 1
ATOM 1482 O O . GLU A 1 179 ? -17.776 -9.270 5.081 1.00 76.31 179 GLU A O 1
ATOM 1487 N N . ASP A 1 180 ? -18.211 -10.774 3.477 1.00 77.12 180 ASP A N 1
ATOM 1488 C CA . ASP A 1 180 ? -18.875 -11.753 4.353 1.00 77.12 180 ASP A CA 1
ATOM 1489 C C . ASP A 1 180 ? -18.031 -12.109 5.592 1.00 77.12 180 ASP A C 1
ATOM 1491 O O . ASP A 1 180 ? -18.529 -12.204 6.716 1.00 77.12 180 ASP A O 1
ATOM 1495 N N . VAL A 1 181 ? -16.721 -12.285 5.388 1.00 80.75 181 VAL A N 1
ATOM 1496 C CA . VAL A 1 181 ? -15.773 -12.666 6.444 1.00 80.75 181 VAL A CA 1
ATOM 1497 C C . VAL A 1 181 ? -15.417 -11.464 7.313 1.00 80.75 181 VAL A C 1
ATOM 1499 O O . VAL A 1 181 ? -15.277 -11.603 8.527 1.00 80.75 181 VAL A O 1
ATOM 1502 N N . LEU A 1 182 ? -15.277 -10.282 6.710 1.00 79.19 182 LEU A N 1
ATOM 1503 C CA . LEU A 1 182 ? -15.038 -9.033 7.433 1.00 79.19 182 LEU A CA 1
ATOM 1504 C C . LEU A 1 182 ? -16.194 -8.739 8.391 1.00 79.19 182 LEU A C 1
ATOM 1506 O O . LEU A 1 182 ? -15.957 -8.517 9.579 1.00 79.19 182 LEU A O 1
ATOM 1510 N N . VAL A 1 183 ? -17.434 -8.835 7.907 1.00 78.50 183 VAL A N 1
ATOM 1511 C CA . VAL A 1 183 ? -18.642 -8.657 8.720 1.00 78.50 183 VAL A CA 1
ATOM 1512 C C . VAL A 1 183 ? -18.652 -9.633 9.894 1.00 78.50 183 VAL A C 1
ATOM 1514 O O . VAL A 1 183 ? -18.847 -9.218 11.036 1.00 78.50 183 VAL A O 1
ATOM 1517 N N . GLU A 1 184 ? -18.372 -10.916 9.654 1.00 80.62 184 GLU A N 1
ATOM 1518 C CA . GLU A 1 184 ? -18.332 -11.917 10.722 1.00 80.62 184 GLU A CA 1
ATOM 1519 C C . GLU A 1 184 ? -17.258 -11.607 11.783 1.00 80.62 184 GLU A C 1
ATOM 1521 O O . GLU A 1 184 ? -17.516 -11.724 12.985 1.00 80.62 184 GLU A O 1
ATOM 1526 N N . VAL A 1 185 ? -16.060 -11.185 11.365 1.00 80.88 185 VAL A N 1
ATOM 1527 C CA . VAL A 1 185 ? -14.968 -10.816 12.279 1.00 80.88 185 VAL A CA 1
ATOM 1528 C C . VAL A 1 185 ? -15.355 -9.615 13.142 1.00 80.88 185 VAL A C 1
ATOM 1530 O O . VAL A 1 185 ? -15.168 -9.663 14.361 1.00 80.88 185 VAL A O 1
ATOM 1533 N N . TYR A 1 186 ? -15.935 -8.573 12.544 1.00 78.25 186 TYR A N 1
ATOM 1534 C CA . TYR A 1 186 ? -16.364 -7.376 13.269 1.00 78.25 186 TYR A CA 1
ATOM 1535 C C . TYR A 1 186 ? -17.528 -7.662 14.226 1.00 78.25 186 TYR A C 1
ATOM 1537 O O . TYR A 1 186 ? -17.504 -7.211 15.372 1.00 78.25 186 TYR A O 1
ATOM 1545 N N . VAL A 1 187 ? -18.505 -8.482 13.822 1.00 81.06 187 VAL A N 1
ATOM 1546 C CA . VAL A 1 187 ? -19.607 -8.913 14.700 1.00 81.06 187 VAL A CA 1
ATOM 1547 C C . VAL A 1 187 ? -19.081 -9.736 15.877 1.00 81.06 187 VAL A C 1
ATOM 1549 O O . VAL A 1 187 ? -19.462 -9.484 17.020 1.00 81.06 187 VAL A O 1
ATOM 1552 N N . ARG A 1 188 ? -18.168 -10.687 15.641 1.00 82.56 188 ARG A N 1
ATOM 1553 C CA . ARG A 1 188 ? -17.537 -11.472 16.718 1.00 82.56 188 ARG A CA 1
ATOM 1554 C C . ARG A 1 188 ? -16.734 -10.591 17.672 1.00 82.56 188 ARG A C 1
ATOM 1556 O O . ARG A 1 188 ? -16.760 -10.824 18.879 1.00 82.56 188 ARG A O 1
ATOM 1563 N N . GLU A 1 189 ? -16.035 -9.580 17.164 1.00 79.56 189 GLU A N 1
ATOM 1564 C CA . GLU A 1 189 ? -15.305 -8.623 17.997 1.00 79.56 189 GLU A CA 1
ATOM 1565 C C . GLU A 1 189 ? -16.249 -7.754 18.830 1.00 79.56 189 GLU A C 1
ATOM 1567 O O . GLU A 1 189 ? -16.017 -7.581 20.025 1.00 79.56 189 GLU A O 1
ATOM 1572 N N . LEU A 1 190 ? -17.347 -7.278 18.242 1.00 78.44 190 LEU A N 1
ATOM 1573 C CA . LEU A 1 190 ? -18.380 -6.531 18.952 1.00 78.44 190 LEU A CA 1
ATOM 1574 C C . LEU A 1 190 ? -19.016 -7.376 20.064 1.00 78.44 190 LEU A C 1
ATOM 1576 O O . LEU A 1 190 ? -19.098 -6.928 21.207 1.00 78.44 190 LEU A O 1
ATOM 1580 N N . LEU A 1 191 ? -19.375 -8.628 19.769 1.00 79.44 191 LEU A N 1
ATOM 1581 C CA . LEU A 1 191 ? -19.892 -9.568 20.766 1.00 79.44 191 LEU A CA 1
ATOM 1582 C C . LEU A 1 191 ? -18.869 -9.845 21.873 1.00 79.44 191 LEU A C 1
ATOM 1584 O O . LEU A 1 191 ? -19.227 -9.834 23.048 1.00 79.44 191 LEU A O 1
ATOM 1588 N N . SER A 1 192 ? -17.596 -10.037 21.521 1.00 78.75 192 SER A N 1
ATOM 1589 C CA . SER A 1 192 ? -16.508 -10.228 22.486 1.00 78.75 192 SER A CA 1
ATOM 1590 C C . SER A 1 192 ? -16.309 -9.000 23.380 1.00 78.75 192 SER A C 1
ATOM 1592 O O . SER A 1 192 ? -16.113 -9.140 24.586 1.00 78.75 192 SER A O 1
ATOM 1594 N N . LEU A 1 193 ? -16.404 -7.785 22.833 1.00 73.88 193 LEU A N 1
ATOM 1595 C CA . LEU A 1 193 ? -16.308 -6.541 23.603 1.00 73.88 193 LEU A CA 1
ATOM 1596 C C . LEU A 1 193 ? -17.470 -6.379 24.587 1.00 73.88 193 LEU A C 1
ATOM 1598 O O . LEU A 1 193 ? -17.250 -5.958 25.726 1.00 73.88 193 LEU A O 1
ATOM 1602 N N . VAL A 1 194 ? -18.689 -6.729 24.171 1.00 73.94 194 VAL A N 1
ATOM 1603 C CA . VAL A 1 194 ? -19.870 -6.714 25.044 1.00 73.94 194 VAL A CA 1
ATOM 1604 C C . VAL A 1 194 ? -19.734 -7.776 26.138 1.00 73.94 194 VAL A C 1
ATOM 1606 O O . VAL A 1 194 ? -19.879 -7.449 27.314 1.00 73.94 194 VAL A O 1
ATOM 1609 N N . LEU A 1 195 ? -19.372 -9.017 25.787 1.00 72.94 195 LEU A N 1
ATOM 1610 C CA . LEU A 1 195 ? -19.186 -10.099 26.761 1.00 72.94 195 LEU A CA 1
ATOM 1611 C C . LEU A 1 195 ? -18.100 -9.767 27.788 1.00 72.94 195 LEU A C 1
ATOM 1613 O O . LEU A 1 195 ? -18.325 -9.930 28.983 1.00 72.94 195 LEU A O 1
ATOM 1617 N N . ASN A 1 196 ? -16.939 -9.277 27.348 1.00 70.06 196 ASN A N 1
ATOM 1618 C CA . ASN A 1 196 ? -15.831 -8.961 28.250 1.00 70.06 196 ASN A CA 1
ATOM 1619 C C . ASN A 1 196 ? -16.179 -7.836 29.234 1.00 70.06 196 ASN A C 1
ATOM 1621 O O . ASN A 1 196 ? -15.714 -7.873 30.368 1.00 70.06 196 ASN A O 1
ATOM 1625 N N . ASN A 1 197 ? -17.020 -6.874 28.846 1.00 65.56 197 ASN A N 1
ATOM 1626 C CA . ASN A 1 197 ? -17.487 -5.829 29.763 1.00 65.56 197 ASN A CA 1
ATOM 1627 C C . ASN A 1 197 ? -18.543 -6.303 30.764 1.00 65.56 197 ASN A C 1
ATOM 1629 O O . ASN A 1 197 ? -18.651 -5.732 31.848 1.00 65.56 197 ASN A O 1
ATOM 1633 N N . VAL A 1 198 ? -19.330 -7.319 30.409 1.00 65.12 198 VAL A N 1
ATOM 1634 C CA . VAL A 1 198 ? -20.346 -7.902 31.296 1.00 65.12 198 VAL A CA 1
ATOM 1635 C C . VAL A 1 198 ? -19.723 -8.916 32.261 1.00 65.12 198 VAL A C 1
ATOM 1637 O O . VAL A 1 198 ? -20.124 -8.978 33.421 1.00 65.12 198 VAL A O 1
ATOM 1640 N N . LEU A 1 199 ? -18.737 -9.694 31.802 1.00 62.00 199 LEU A N 1
ATOM 1641 C CA . LEU A 1 199 ? -18.135 -10.794 32.563 1.00 62.00 199 LEU A CA 1
ATOM 1642 C C . LEU A 1 199 ? -16.955 -10.358 33.446 1.00 62.00 199 LEU A C 1
ATOM 1644 O O . LEU A 1 199 ? -16.813 -10.873 34.553 1.00 62.00 199 LEU A O 1
ATOM 1648 N N . ASN A 1 200 ? -16.132 -9.396 33.011 1.00 59.78 200 ASN A N 1
ATOM 1649 C CA . ASN A 1 200 ? -14.961 -8.952 33.775 1.00 59.78 200 ASN A CA 1
ATOM 1650 C C . ASN A 1 200 ? -15.279 -7.665 34.554 1.00 59.78 200 ASN A C 1
ATOM 1652 O O . ASN A 1 200 ? -15.067 -6.552 34.074 1.00 59.78 200 ASN A O 1
ATOM 1656 N N . ASN A 1 201 ? -15.767 -7.812 35.790 1.00 55.16 201 ASN A N 1
ATOM 1657 C CA . ASN A 1 201 ? -16.078 -6.683 36.681 1.00 55.16 201 ASN A CA 1
ATOM 1658 C C . ASN A 1 201 ? -14.849 -5.840 37.091 1.00 55.16 201 ASN A C 1
ATOM 1660 O O . ASN A 1 201 ? -15.030 -4.714 37.550 1.00 55.16 201 ASN A O 1
ATOM 1664 N N . GLU A 1 202 ? -13.622 -6.348 36.920 1.00 55.22 202 GLU A N 1
ATOM 1665 C CA . GLU A 1 202 ? -12.381 -5.668 37.338 1.00 55.22 202 GLU A CA 1
ATOM 1666 C C . GLU A 1 202 ? -11.840 -4.655 36.313 1.00 55.22 202 GLU A C 1
ATOM 1668 O O . GLU A 1 202 ? -11.133 -3.718 36.676 1.00 55.22 202 GLU A O 1
ATOM 1673 N N . HIS A 1 203 ? -12.226 -4.782 35.039 1.00 53.59 203 HIS A N 1
ATOM 1674 C CA . HIS A 1 203 ? -11.818 -3.882 33.955 1.00 53.59 203 HIS A CA 1
ATOM 1675 C C . HIS A 1 203 ? -13.033 -3.394 33.163 1.00 53.59 203 HIS A C 1
ATOM 1677 O O . HIS A 1 203 ? -13.056 -3.488 31.935 1.00 53.59 203 HIS A O 1
ATOM 1683 N N . LYS A 1 204 ? -14.055 -2.862 33.851 1.00 56.81 204 LYS A N 1
ATOM 1684 C CA . LYS A 1 204 ? -15.136 -2.132 33.174 1.00 56.81 204 LYS A CA 1
ATOM 1685 C C . LYS A 1 204 ? -14.503 -1.026 32.337 1.00 56.81 204 LYS A C 1
ATOM 1687 O O . LYS A 1 204 ? -13.978 -0.052 32.882 1.00 56.81 204 LYS A O 1
ATOM 1692 N N . LEU A 1 205 ? -14.525 -1.176 31.012 1.00 60.50 205 LEU A N 1
ATOM 1693 C CA . LEU A 1 205 ? -14.208 -0.060 30.139 1.00 60.50 205 LEU A CA 1
ATOM 1694 C C . LEU A 1 205 ? -15.217 1.030 30.490 1.00 60.50 205 LEU A C 1
ATOM 1696 O O . LEU A 1 205 ? -16.415 0.763 30.591 1.00 60.50 205 LEU A O 1
ATOM 1700 N N . LEU A 1 206 ? -14.725 2.247 30.733 1.00 68.38 206 LEU A N 1
ATOM 1701 C CA . LEU A 1 206 ? -15.596 3.400 30.939 1.00 68.38 206 LEU A CA 1
ATOM 1702 C C . LEU A 1 206 ? -16.656 3.385 29.834 1.00 68.38 206 LEU A C 1
ATOM 1704 O O . LEU A 1 206 ? -16.300 3.222 28.668 1.00 68.38 206 LEU A O 1
ATOM 1708 N N . LEU A 1 207 ? -17.931 3.530 30.204 1.00 65.50 207 LEU A N 1
ATOM 1709 C CA . LEU A 1 207 ? -19.078 3.404 29.295 1.00 65.50 207 LEU A CA 1
ATOM 1710 C C . LEU A 1 207 ? -18.887 4.200 27.991 1.00 65.50 207 LEU A C 1
ATOM 1712 O O . LEU A 1 207 ? -19.281 3.745 26.925 1.00 65.50 207 LEU A O 1
ATOM 1716 N N . ILE A 1 208 ? -18.191 5.335 28.084 1.00 70.38 208 ILE A N 1
ATOM 1717 C CA . ILE A 1 208 ? -17.775 6.187 26.965 1.00 70.38 208 ILE A CA 1
ATOM 1718 C C . ILE A 1 208 ? -16.849 5.438 25.991 1.00 70.38 208 ILE A C 1
ATOM 1720 O O . ILE A 1 208 ? -17.165 5.322 24.816 1.00 70.38 208 ILE A O 1
ATOM 1724 N N . LYS A 1 209 ? -15.760 4.820 26.472 1.00 73.62 209 LYS A N 1
ATOM 1725 C CA . LYS A 1 209 ? -14.837 4.034 25.627 1.00 73.62 209 LYS A CA 1
ATOM 1726 C C . LYS A 1 209 ? -15.513 2.819 24.991 1.00 73.62 209 LYS A C 1
ATOM 1728 O O . LYS A 1 209 ? -15.097 2.368 23.927 1.00 73.62 209 LYS A O 1
ATOM 1733 N N . LEU A 1 210 ? -16.503 2.246 25.673 1.00 72.75 210 LEU A N 1
ATOM 1734 C CA . LEU A 1 210 ? -17.281 1.117 25.172 1.00 72.75 210 LEU A CA 1
ATOM 1735 C C . LEU A 1 210 ? -18.200 1.569 24.032 1.00 72.75 210 LEU A C 1
ATOM 1737 O O . LEU A 1 210 ? -18.196 0.947 22.972 1.00 72.75 210 LEU A O 1
ATOM 1741 N N . TYR A 1 211 ? -18.915 2.675 24.236 1.00 75.19 211 TYR A N 1
ATOM 1742 C CA . TYR A 1 211 ? -19.752 3.308 23.225 1.00 75.19 211 TYR A CA 1
ATOM 1743 C C . TYR A 1 211 ? -18.939 3.695 21.980 1.00 75.19 211 TYR A C 1
ATOM 1745 O O . TYR A 1 211 ? -19.262 3.226 20.892 1.00 75.19 211 TYR A O 1
ATOM 1753 N N . ASP A 1 212 ? -17.824 4.415 22.149 1.00 78.81 212 ASP A N 1
ATOM 1754 C CA . ASP A 1 212 ? -16.954 4.845 21.041 1.00 78.81 212 ASP A CA 1
ATOM 1755 C C . ASP A 1 212 ? -16.459 3.651 20.211 1.00 78.81 212 ASP A C 1
ATOM 1757 O O . ASP A 1 212 ? -16.393 3.691 18.979 1.00 78.81 212 ASP A O 1
ATOM 1761 N N . ARG A 1 213 ? -16.120 2.543 20.882 1.00 76.44 213 ARG A N 1
ATOM 1762 C CA . ARG A 1 213 ? -15.600 1.348 20.216 1.00 76.44 213 ARG A CA 1
ATOM 1763 C C . ARG A 1 213 ? -16.699 0.575 19.494 1.00 76.44 213 ARG A C 1
ATOM 1765 O O . ARG A 1 213 ? -16.454 0.128 18.381 1.00 76.44 213 ARG A O 1
ATOM 1772 N N . ILE A 1 214 ? -17.894 0.454 20.072 1.00 77.88 214 ILE A N 1
ATOM 1773 C CA . ILE A 1 214 ? -19.065 -0.123 19.390 1.00 77.88 214 ILE A CA 1
ATOM 1774 C C . ILE A 1 214 ? -19.435 0.710 18.163 1.00 77.88 214 ILE A C 1
ATOM 1776 O O . ILE A 1 214 ? -19.658 0.153 17.091 1.00 77.88 214 ILE A O 1
ATOM 1780 N N . GLU A 1 215 ? -19.450 2.034 18.299 1.00 81.38 215 GLU A N 1
ATOM 1781 C CA . GLU A 1 215 ? -19.761 2.943 17.202 1.00 81.38 215 GLU A CA 1
ATOM 1782 C C . GLU A 1 215 ? -18.723 2.840 16.076 1.00 81.38 215 GLU A C 1
ATOM 1784 O O . GLU A 1 215 ? -19.086 2.794 14.902 1.00 81.38 215 GLU A O 1
ATOM 1789 N N . THR A 1 216 ? -17.438 2.709 16.420 1.00 82.69 216 THR A N 1
ATOM 1790 C CA . THR A 1 216 ? -16.369 2.466 15.439 1.00 82.69 216 THR A CA 1
ATOM 1791 C C . THR A 1 216 ? -16.609 1.169 14.662 1.00 82.69 216 THR A C 1
ATOM 1793 O O . THR A 1 216 ? -16.530 1.164 13.434 1.00 82.69 216 THR A O 1
ATOM 1796 N N . GLN A 1 217 ? -16.955 0.074 15.350 1.00 77.50 217 GLN A N 1
ATOM 1797 C CA . GLN A 1 217 ? -17.241 -1.208 14.695 1.00 77.50 217 GLN A CA 1
ATOM 1798 C C . GLN A 1 217 ? -18.499 -1.141 13.813 1.00 77.50 217 GLN A C 1
ATOM 1800 O O . GLN A 1 217 ? -18.487 -1.638 12.691 1.00 77.50 217 GLN A O 1
ATOM 1805 N N . LEU A 1 218 ? -19.561 -0.464 14.263 1.00 80.25 218 LEU A N 1
ATOM 1806 C CA . LEU A 1 218 ? -20.776 -0.242 13.467 1.00 80.25 218 LEU A CA 1
ATOM 1807 C C . LEU A 1 218 ? -20.5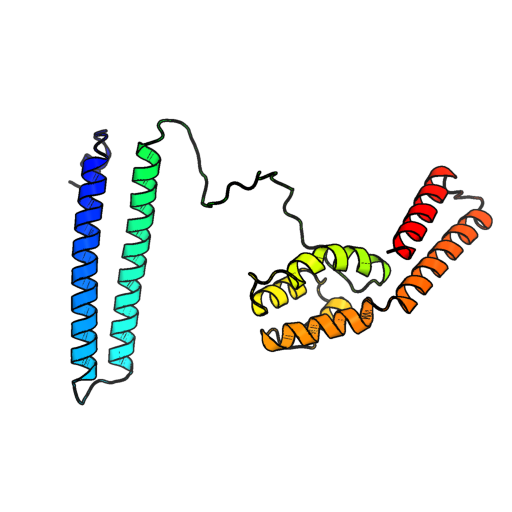13 0.582 12.202 1.00 80.25 218 LEU A C 1
ATOM 1809 O O . LEU A 1 218 ? -20.992 0.216 11.133 1.00 80.25 218 LEU A O 1
ATOM 1813 N N . ARG A 1 219 ? -19.714 1.652 12.294 1.00 80.31 219 ARG A N 1
ATOM 1814 C CA . ARG A 1 219 ? -19.315 2.451 11.121 1.00 80.31 219 ARG A CA 1
ATOM 1815 C C . ARG A 1 219 ? -18.488 1.637 10.125 1.00 80.31 219 ARG A C 1
ATOM 1817 O O . ARG A 1 219 ? -18.625 1.840 8.927 1.00 80.31 219 ARG A O 1
ATOM 1824 N N . SER A 1 220 ? -17.674 0.704 10.619 1.00 73.25 220 SER A N 1
ATOM 1825 C CA . SER A 1 220 ? -16.867 -0.203 9.787 1.00 73.25 220 SER A CA 1
ATOM 1826 C C . SER A 1 220 ? -17.732 -1.195 8.999 1.00 73.25 220 SER A C 1
ATOM 1828 O O . SER A 1 220 ? -17.357 -1.592 7.904 1.00 73.25 220 SER A O 1
ATOM 1830 N N . LEU A 1 221 ? -18.888 -1.575 9.554 1.00 71.44 221 LEU A N 1
ATOM 1831 C CA . LEU A 1 221 ? -19.853 -2.509 8.963 1.00 71.44 221 LEU A CA 1
ATOM 1832 C C . LEU A 1 221 ? -20.817 -1.860 7.953 1.00 71.44 221 LEU A C 1
ATOM 1834 O O . LEU A 1 221 ? -21.478 -2.578 7.212 1.00 71.44 221 LEU A O 1
ATOM 1838 N N . GLN A 1 222 ? -20.955 -0.530 7.966 1.00 70.00 222 GLN A N 1
ATOM 1839 C CA . GLN A 1 222 ? -21.864 0.215 7.081 1.00 70.00 222 GLN A CA 1
ATOM 1840 C C . GLN A 1 222 ? -21.222 0.676 5.761 1.00 70.00 222 GLN A C 1
ATOM 1842 O O . GLN A 1 222 ? -21.926 1.285 4.953 1.00 70.00 222 GLN A O 1
ATOM 1847 N N . MET A 1 223 ? -19.917 0.456 5.571 1.00 53.72 223 MET A N 1
ATOM 1848 C CA . MET A 1 223 ? -19.187 0.861 4.361 1.00 53.72 223 MET A CA 1
ATOM 1849 C C . MET A 1 223 ? -19.253 -0.172 3.245 1.00 53.72 223 MET A C 1
ATOM 1851 O O . MET A 1 223 ? -19.300 -1.376 3.570 1.00 53.72 223 MET A O 1
#

pLDDT: mean 71.81, std 15.09, range [33.72, 89.94]

Sequence (223 aa):
MLEVFLKTEVDDSDLYVSHLSQLTEKYTKIQHLNDEILKLIQGKDRCTERDICNEIESTESYEDKFIFWKTKLERCISRADNGIDTHSVSESISNKRNFKLPKIELQKFDGNLKDWLSFWGLFKKIDEDSDIPNEDKYQYLIQSTLKGSRAREVVESFPPTAENYTQAIERLKARFGREDVLVEVYVRELLSLVLNNVLNNEHKLLLIKLYDRIETQLRSLQM

Foldseek 3Di:
DVVVVVPDPDLPLVVLVVVLVVLVVVVVVVVVVLVVVLVVLVPDPDRDPVNNVVSVVVVVVVVVVSVVVSVVSVVVSVVSVDDDDDDDDDDDDDPDPDPVDPPPQLAAAQLPLQCCVVNCVVLVVVVPDPVDQQLVNLVSLCSNHDPPGPLNCLSVVDDSDRVCSVVSVVSSCVRRVDLVVSLVVLVVVLVVLVCCCVPPPPCNDDVVVNVVSNVVSVVVNVD

Organism: Araneus ventricosus (NCBI:txid182803)

Secondary structure (DSSP, 8-state):
--SSGGG-----HHHHHHHHHHHHHHHHHHHHHHHHHHHHHHTSTT--HHHHHHHHHHHHHHHHHHHHHHHHHHHHHHHHTS-------------S------------B-S-HHHHHHHHHHHHHHHH-SSS-HHHHHHHHHHTB-TTSHHHHHHHTS-S-HHHHHHHHHHHHHHH--HHHHHHHHHHHHHHHHHHHHH-GGG---HHHHHHHHHHHHHHH--